Protein AF-A0A7W3FJL1-F1 (afdb_monomer_lite)

Secondary structure (DSSP, 8-state):
-PPP--SSSSSHHHHHHHHHHHHHHS-------PPP---------PPP--EE------GGG-HHHHHHHHHHHHH-HHHHHHHHHHHHHHHHHHH-GGGTTHHHHHHHHTT--TTHHHHHHHHH-TTHHHHHHHHHHHHHHHPPTT-EEESSSSPPEEHHHHHHHTTHHHH-TT--PPPPTTTTT--HHHHTT-THHHHHHHHS-S-S--HHHHHHHHHHHHHHHHHHHHHHHHTT--TTSPPPHHHHHHHHHHHHHHHHTS-GGG-

Sequence (267 aa):
MKLPVRWITGIGALAAAMVMLILLFWPRHADRARPALSTGATATVAAPKVTRLRAQADTSLGGQPIQQIETEIARNASFRNDVLFLIVATARDRCTPAHAGELARMANRAQLPILAGVSQVTEANPALDRAIYHYVQKVANQVVCGQAFQLTDQPSAGIDSYAERFPDSYFTPWQQATMSSEYRDRPLATRAQQACQTVAYAVLPLSDPDWRCDAGRSGARRRIVDACEATRQQLGATKTEELTETLGQVLAQPVSTIVATVPQQCR

Structure (mmCIF, N/CA/C/O backbone):
data_AF-A0A7W3FJL1-F1
#
_entry.id   AF-A0A7W3FJL1-F1
#
loop_
_atom_site.group_PDB
_atom_site.id
_atom_site.type_symbol
_atom_site.label_atom_id
_atom_site.label_alt_id
_atom_site.label_comp_id
_atom_site.label_asym_id
_atom_site.label_entity_id
_atom_site.label_seq_id
_atom_site.pdbx_PDB_ins_code
_atom_site.Cartn_x
_atom_site.Cartn_y
_atom_site.Cartn_z
_atom_site.occupancy
_atom_site.B_iso_or_equiv
_atom_site.auth_seq_id
_atom_site.auth_comp_id
_atom_site.auth_asym_id
_atom_site.auth_atom_id
_atom_site.pdbx_PDB_model_num
ATOM 1 N N . MET A 1 1 ? -41.011 -18.112 59.781 1.00 42.25 1 MET A N 1
ATOM 2 C CA . MET A 1 1 ? -41.072 -19.373 59.008 1.00 42.25 1 MET A CA 1
ATOM 3 C C . MET A 1 1 ? -39.708 -19.609 58.369 1.00 42.25 1 MET A C 1
ATOM 5 O O . MET A 1 1 ? -39.214 -18.711 57.703 1.00 42.25 1 MET A O 1
ATOM 9 N N . LYS A 1 2 ? -39.058 -20.741 58.672 1.00 41.09 2 LYS A N 1
ATOM 10 C CA . LYS A 1 2 ? -37.708 -21.112 58.204 1.00 41.09 2 LYS A CA 1
ATOM 11 C C . LYS A 1 2 ? -37.834 -21.991 56.951 1.00 41.09 2 LYS A C 1
ATOM 13 O O . LYS A 1 2 ? -38.579 -22.964 56.989 1.00 41.09 2 LYS A O 1
ATOM 18 N N . LEU A 1 3 ? -37.119 -21.659 55.875 1.00 48.28 3 LEU A N 1
ATOM 19 C CA . LEU A 1 3 ? -37.007 -22.489 54.666 1.00 48.28 3 LEU A CA 1
ATOM 20 C C . LEU A 1 3 ? -35.909 -23.563 54.847 1.00 48.28 3 LEU A C 1
ATOM 22 O O . LEU A 1 3 ? -34.870 -23.256 55.438 1.00 48.28 3 LEU A O 1
ATOM 26 N N . PRO A 1 4 ? -36.115 -24.811 54.377 1.00 52.16 4 PRO A N 1
ATOM 27 C CA . PRO A 1 4 ? -35.202 -25.921 54.633 1.00 52.16 4 PRO A CA 1
ATOM 28 C C . PRO A 1 4 ? -34.009 -25.979 53.665 1.00 52.16 4 PRO A C 1
ATOM 30 O O . PRO A 1 4 ? -34.138 -25.978 52.442 1.00 52.16 4 PRO A O 1
ATOM 33 N N . VAL A 1 5 ? -32.834 -26.120 54.275 1.00 56.22 5 VAL A N 1
ATOM 34 C CA . VAL A 1 5 ? -31.509 -26.350 53.690 1.00 56.22 5 VAL A CA 1
ATOM 35 C C . VAL A 1 5 ? -31.403 -27.809 53.229 1.00 56.22 5 VAL A C 1
ATOM 37 O O . VAL A 1 5 ? -31.004 -28.666 54.012 1.00 56.22 5 VAL A O 1
ATOM 40 N N . ARG A 1 6 ? -31.801 -28.138 51.991 1.00 50.09 6 ARG A N 1
ATOM 41 C CA . ARG A 1 6 ? -31.621 -29.504 51.437 1.00 50.09 6 ARG A CA 1
ATOM 42 C C . ARG A 1 6 ? -31.280 -29.615 49.939 1.00 50.09 6 ARG A C 1
ATOM 44 O O . ARG A 1 6 ? -31.263 -30.723 49.422 1.00 50.09 6 ARG A O 1
ATOM 51 N N . TRP A 1 7 ? -30.930 -28.524 49.251 1.00 44.12 7 TRP A N 1
ATOM 52 C CA . TRP A 1 7 ? -30.668 -28.550 47.795 1.00 44.12 7 TRP A CA 1
ATOM 53 C C . TRP A 1 7 ? -29.192 -28.443 47.359 1.00 44.12 7 TRP A C 1
ATOM 55 O O . TRP A 1 7 ? -28.914 -28.396 46.167 1.00 44.12 7 TRP A O 1
ATOM 65 N N . ILE A 1 8 ? -28.221 -28.446 48.283 1.00 52.50 8 ILE A N 1
ATOM 66 C CA . ILE A 1 8 ? -26.802 -28.177 47.945 1.00 52.50 8 ILE A CA 1
ATOM 67 C C . ILE A 1 8 ? -25.969 -29.453 47.679 1.00 52.50 8 ILE A C 1
ATOM 69 O O . ILE A 1 8 ? -24.861 -29.375 47.158 1.00 52.50 8 ILE A O 1
ATOM 73 N N . THR A 1 9 ? -26.486 -30.659 47.923 1.00 50.84 9 THR A N 1
ATOM 74 C CA . THR A 1 9 ? -25.687 -31.900 47.803 1.00 50.84 9 THR A CA 1
ATOM 75 C C . THR A 1 9 ? -25.746 -32.606 46.440 1.00 50.84 9 THR A C 1
ATOM 77 O O . THR A 1 9 ? -25.126 -33.653 46.284 1.00 50.84 9 THR A O 1
ATOM 80 N N . GLY A 1 10 ? -26.429 -32.052 45.430 1.00 47.41 10 GLY A N 1
ATOM 81 C CA . GLY A 1 10 ? -26.573 -32.695 44.110 1.00 47.41 10 GLY A CA 1
ATOM 82 C C . GLY A 1 10 ? -25.464 -32.405 43.087 1.00 47.41 10 GLY A C 1
ATOM 83 O O . GLY A 1 10 ? -25.277 -33.179 42.154 1.00 47.41 10 GLY A O 1
ATOM 84 N N . ILE A 1 11 ? -24.708 -31.312 43.240 1.00 51.16 11 ILE A N 1
ATOM 85 C CA . ILE A 1 11 ? -23.789 -30.824 42.187 1.00 51.16 11 ILE A CA 1
ATOM 86 C C . ILE A 1 11 ? -22.362 -31.385 42.348 1.00 51.16 11 ILE A C 1
ATOM 88 O O . ILE A 1 11 ? -21.638 -31.546 41.367 1.00 51.16 11 ILE A O 1
ATOM 92 N N . GLY A 1 12 ? -21.965 -31.775 43.565 1.00 45.44 12 GLY A N 1
ATOM 93 C CA . GLY A 1 12 ? -20.609 -32.270 43.844 1.00 45.44 12 GLY A CA 1
ATOM 94 C C . GLY A 1 12 ? -20.271 -33.626 43.209 1.00 45.44 12 GLY A C 1
ATOM 95 O O . GLY A 1 12 ? -19.116 -33.871 42.871 1.00 45.44 12 GLY A O 1
ATOM 96 N N . ALA A 1 13 ? -21.263 -34.497 42.992 1.00 52.19 13 ALA A N 1
ATOM 97 C CA . ALA A 1 13 ? -21.022 -35.844 42.465 1.00 52.19 13 ALA A CA 1
ATOM 98 C C . ALA A 1 13 ? -20.768 -35.862 40.944 1.00 52.19 13 ALA A C 1
ATOM 100 O O . ALA A 1 13 ? -20.007 -36.694 40.451 1.00 52.19 13 ALA A O 1
ATOM 101 N N . LEU A 1 14 ? -21.346 -34.912 40.199 1.00 51.78 14 LEU A N 1
ATOM 102 C CA . LEU A 1 14 ? -21.178 -34.812 38.744 1.00 51.78 14 LEU A CA 1
ATOM 103 C C . LEU A 1 14 ? -19.802 -34.253 38.346 1.00 51.78 14 LEU A C 1
ATOM 105 O O . LEU A 1 14 ? -19.225 -34.701 37.357 1.00 51.78 14 LEU A O 1
ATOM 109 N N . ALA A 1 15 ? -19.223 -33.349 39.144 1.00 55.69 15 ALA A N 1
ATOM 110 C CA . ALA A 1 15 ? -17.889 -32.801 38.880 1.00 55.69 15 ALA A CA 1
ATOM 111 C C . ALA A 1 15 ? -16.766 -33.841 39.078 1.00 55.69 15 ALA A C 1
ATOM 113 O O . ALA A 1 15 ? -15.811 -33.874 38.303 1.00 55.69 15 ALA A O 1
ATOM 114 N N . ALA A 1 16 ? -16.899 -34.737 40.063 1.00 55.94 16 ALA A N 1
ATOM 115 C CA . ALA A 1 16 ? -15.906 -35.782 40.323 1.00 55.94 16 ALA A CA 1
ATOM 116 C C . ALA A 1 16 ? -15.869 -36.853 39.215 1.00 55.94 16 ALA A C 1
ATOM 118 O O . ALA A 1 16 ? -14.789 -37.286 38.811 1.00 55.94 16 ALA A O 1
ATOM 119 N N . ALA A 1 17 ? -17.028 -37.229 38.663 1.00 57.69 17 ALA A N 1
ATOM 120 C CA . ALA A 1 17 ? -17.107 -38.189 37.561 1.00 57.69 17 ALA A CA 1
ATOM 121 C C . ALA A 1 17 ? -16.522 -37.629 36.248 1.00 57.69 17 ALA A C 1
ATOM 123 O O . ALA A 1 17 ? -15.867 -38.357 35.502 1.00 57.69 17 ALA A O 1
ATOM 124 N N . MET A 1 18 ? -16.694 -36.326 35.988 1.00 53.34 18 MET A N 1
ATOM 125 C CA . MET A 1 18 ? -16.191 -35.684 34.767 1.00 53.34 18 MET A CA 1
ATOM 126 C C . MET A 1 18 ? -14.661 -35.525 34.769 1.00 53.34 18 MET A C 1
ATOM 128 O O . MET A 1 18 ? -14.023 -35.726 33.738 1.00 53.34 18 MET A O 1
ATOM 132 N N . VAL A 1 19 ? -14.051 -35.251 35.929 1.00 61.41 19 VAL A N 1
ATOM 133 C CA . VAL A 1 19 ? -12.582 -35.189 36.075 1.00 61.41 19 VAL A CA 1
ATOM 134 C C . VAL A 1 19 ? -11.943 -36.578 35.939 1.00 61.41 19 VAL A C 1
ATOM 136 O O . VAL A 1 19 ? -10.879 -36.710 35.334 1.00 61.41 19 VAL A O 1
ATOM 139 N N . MET A 1 20 ? -12.607 -37.634 36.421 1.00 57.72 20 MET A N 1
ATOM 140 C CA . MET A 1 20 ? -12.112 -39.011 36.298 1.00 57.72 20 MET A CA 1
ATOM 141 C C . MET A 1 20 ? -12.118 -39.509 34.841 1.00 57.72 20 MET A C 1
ATOM 143 O O . MET A 1 20 ? -11.205 -40.219 34.425 1.00 57.72 20 MET A O 1
ATOM 147 N N . LEU A 1 21 ? -13.095 -39.075 34.036 1.00 58.78 21 LEU A N 1
ATOM 148 C CA . LEU A 1 21 ? -13.177 -39.376 32.601 1.00 58.78 21 LEU A CA 1
ATOM 149 C C . LEU A 1 21 ? -12.093 -38.656 31.783 1.00 58.78 21 LEU A C 1
ATOM 151 O O . LEU A 1 21 ? -11.517 -39.250 30.873 1.00 58.78 21 LEU A O 1
ATOM 155 N N . ILE A 1 22 ? -11.750 -37.417 32.148 1.00 60.41 22 ILE A N 1
ATOM 156 C CA . ILE A 1 22 ? -10.674 -36.644 31.501 1.00 60.41 22 ILE A CA 1
ATOM 157 C C . ILE A 1 22 ? -9.293 -37.258 31.791 1.00 60.41 22 ILE A C 1
ATOM 159 O O . ILE A 1 22 ? -8.432 -37.268 30.915 1.00 60.41 22 ILE A O 1
ATOM 163 N N . LEU A 1 23 ? -9.087 -37.841 32.977 1.00 61.25 23 LEU A N 1
ATOM 164 C CA . LEU A 1 23 ? -7.841 -38.545 33.315 1.00 61.25 23 LEU A CA 1
ATOM 165 C C . LEU A 1 23 ? -7.711 -39.921 32.638 1.00 61.25 23 LEU A C 1
ATOM 167 O O . LEU A 1 23 ? -6.591 -40.379 32.418 1.00 61.25 23 LEU A O 1
ATOM 171 N N . LEU A 1 24 ? -8.825 -40.573 32.286 1.00 62.53 24 LEU A N 1
ATOM 172 C CA . LEU A 1 24 ? -8.817 -41.869 31.594 1.00 62.53 24 LEU A CA 1
ATOM 173 C C . LEU A 1 24 ? -8.678 -41.748 30.067 1.00 62.53 24 LEU A C 1
ATOM 175 O O . LEU A 1 24 ? -8.191 -42.686 29.440 1.00 62.53 24 LEU A O 1
ATOM 179 N N . PHE A 1 25 ? -9.066 -40.612 29.474 1.00 48.91 25 PHE A N 1
ATOM 180 C CA . PHE A 1 25 ? -9.024 -40.384 28.020 1.00 48.91 25 PHE A CA 1
ATOM 181 C C . PHE A 1 25 ? -7.904 -39.450 27.538 1.00 48.91 25 PHE A C 1
ATOM 183 O O . PHE A 1 25 ? -7.813 -39.177 26.340 1.00 48.91 25 PHE A O 1
ATOM 190 N N . TRP A 1 26 ? -7.021 -38.981 28.426 1.00 39.41 26 TRP A N 1
ATOM 191 C CA . TRP A 1 26 ? -5.862 -38.198 27.999 1.00 39.41 26 TRP A CA 1
ATOM 192 C C . TRP A 1 26 ? -4.822 -39.113 27.326 1.00 39.41 26 TRP A C 1
ATOM 194 O O . TRP A 1 26 ? -4.334 -40.052 27.964 1.00 39.41 26 TRP A O 1
ATOM 204 N N . PRO A 1 27 ? -4.439 -38.872 26.057 1.00 41.66 27 PRO A N 1
ATOM 205 C CA . PRO A 1 27 ? -3.390 -39.645 25.410 1.00 41.66 27 PRO A CA 1
ATOM 206 C C . PRO A 1 27 ? -2.070 -39.446 26.160 1.00 41.66 27 PRO A C 1
ATOM 208 O O . PRO A 1 27 ? -1.564 -38.331 26.299 1.00 41.66 27 PRO A O 1
ATOM 211 N N . ARG A 1 28 ? -1.518 -40.558 26.656 1.00 45.78 28 ARG A N 1
ATOM 212 C CA . ARG A 1 28 ? -0.173 -40.637 27.227 1.00 45.78 28 ARG A CA 1
ATOM 213 C C . ARG A 1 28 ? 0.845 -40.278 26.145 1.00 45.78 28 ARG A C 1
ATOM 215 O O . ARG A 1 28 ? 1.229 -41.124 25.344 1.00 45.78 28 ARG A O 1
ATOM 222 N N . HIS A 1 29 ? 1.312 -39.036 26.147 1.00 51.19 29 HIS A N 1
ATOM 223 C CA . HIS A 1 29 ? 2.612 -38.710 25.576 1.00 51.19 29 HIS A CA 1
ATOM 224 C C . HIS A 1 29 ? 3.704 -39.223 26.523 1.00 51.19 29 HIS A C 1
ATOM 226 O O . HIS A 1 29 ? 3.999 -38.615 27.547 1.00 51.19 29 HIS A O 1
ATOM 232 N N . ALA A 1 30 ? 4.281 -40.360 26.161 1.00 40.91 30 ALA A N 1
ATOM 233 C CA . ALA A 1 30 ? 5.573 -40.875 26.602 1.00 40.91 30 ALA A CA 1
ATOM 234 C C . ALA A 1 30 ? 6.059 -41.755 25.434 1.00 40.91 30 ALA A C 1
ATOM 236 O O . ALA A 1 30 ? 5.265 -42.495 24.870 1.00 40.91 30 ALA A O 1
ATOM 237 N N . ASP A 1 31 ? 7.284 -41.719 24.934 1.00 38.47 31 ASP A N 1
ATOM 238 C CA . ASP A 1 31 ? 8.540 -41.242 25.479 1.00 38.47 31 ASP A CA 1
ATOM 239 C C . ASP A 1 31 ? 9.532 -41.090 24.306 1.00 38.47 31 ASP A C 1
ATOM 241 O O . ASP A 1 31 ? 9.483 -41.828 23.324 1.00 38.47 31 ASP A O 1
ATOM 245 N N . ARG A 1 32 ? 10.456 -40.140 24.458 1.00 44.78 32 ARG A N 1
ATOM 246 C CA . ARG A 1 32 ? 11.872 -40.198 24.052 1.00 44.78 32 ARG A CA 1
ATOM 247 C C . ARG A 1 32 ? 12.254 -41.096 22.859 1.00 44.78 32 ARG A C 1
ATOM 249 O O . ARG A 1 32 ? 12.652 -42.244 23.036 1.00 44.78 32 ARG A O 1
ATOM 256 N N . ALA A 1 33 ? 12.430 -40.470 21.698 1.00 37.25 33 ALA A N 1
ATOM 257 C CA . ALA A 1 33 ? 13.586 -40.777 20.861 1.00 37.25 33 ALA A CA 1
ATOM 258 C C . ALA A 1 33 ? 14.687 -39.758 21.191 1.00 37.25 33 ALA A C 1
ATOM 260 O O . ALA A 1 33 ? 14.540 -38.562 20.947 1.00 37.25 33 ALA A O 1
ATOM 261 N N . ARG A 1 34 ? 15.778 -40.229 21.804 1.00 41.78 34 ARG A N 1
ATOM 262 C CA . ARG A 1 34 ? 17.038 -39.480 21.903 1.00 41.78 34 ARG A CA 1
ATOM 263 C C . ARG A 1 34 ? 17.517 -39.189 20.474 1.00 41.78 34 ARG A C 1
ATOM 265 O O . ARG A 1 34 ? 17.729 -40.159 19.746 1.00 41.78 34 ARG A O 1
ATOM 272 N N . PRO A 1 35 ? 17.752 -37.936 20.057 1.00 39.34 35 PRO A N 1
ATOM 273 C CA . PRO A 1 35 ? 18.619 -37.724 18.918 1.00 39.34 35 PRO A CA 1
ATOM 274 C C . PRO A 1 35 ? 20.032 -38.103 19.361 1.00 39.34 35 PRO A C 1
ATOM 276 O O . PRO A 1 35 ? 20.584 -37.537 20.308 1.00 39.34 35 PRO A O 1
ATOM 279 N N . ALA A 1 36 ? 20.591 -39.118 18.706 1.00 39.72 36 ALA A N 1
ATOM 280 C CA . ALA A 1 36 ? 22.024 -39.336 18.701 1.00 39.72 36 ALA A CA 1
ATOM 281 C C . ALA A 1 36 ? 22.704 -38.009 18.333 1.00 39.72 36 ALA A C 1
ATOM 283 O O . ALA A 1 36 ? 22.247 -37.317 17.420 1.00 39.72 36 ALA A O 1
ATOM 284 N N . LEU A 1 37 ? 23.782 -37.654 19.039 1.00 46.72 37 LEU A N 1
ATOM 285 C CA . LEU A 1 37 ? 24.721 -36.655 18.546 1.00 46.72 37 LEU A CA 1
ATOM 286 C C . LEU A 1 37 ? 25.249 -37.155 17.195 1.00 46.72 37 LEU A C 1
ATOM 288 O O . LEU A 1 37 ? 26.183 -37.947 17.128 1.00 46.72 37 LEU A O 1
ATOM 292 N N . SER A 1 38 ? 24.615 -36.697 16.121 1.00 39.69 38 SER A N 1
ATOM 293 C CA . SER A 1 38 ? 25.208 -36.638 14.799 1.00 39.69 38 SER A CA 1
ATOM 294 C C . SER A 1 38 ? 26.154 -35.445 14.820 1.00 39.69 38 SER A C 1
ATOM 296 O O . SER A 1 38 ? 25.771 -34.284 14.684 1.00 39.69 38 SER A O 1
ATOM 298 N N . THR A 1 39 ? 27.421 -35.741 15.067 1.00 49.31 39 THR A N 1
ATOM 299 C CA . THR A 1 39 ? 28.514 -34.931 14.555 1.00 49.31 39 THR A CA 1
ATOM 300 C C . THR A 1 39 ? 28.413 -34.920 13.028 1.00 49.31 39 THR A C 1
ATOM 302 O O . THR A 1 39 ? 28.414 -35.969 12.391 1.00 49.31 39 THR A O 1
ATOM 305 N N . GLY A 1 40 ? 28.319 -33.726 12.442 1.00 46.47 40 GLY A N 1
ATOM 306 C CA . GLY A 1 40 ? 28.553 -33.518 11.013 1.00 46.47 40 GLY A CA 1
ATOM 307 C C . GLY A 1 40 ? 27.329 -33.617 10.105 1.00 46.47 40 GLY A C 1
ATOM 308 O O . GLY A 1 40 ? 27.222 -34.534 9.305 1.00 46.47 40 GLY A O 1
ATOM 309 N N . ALA A 1 41 ? 26.473 -32.600 10.140 1.00 39.81 41 ALA A N 1
ATOM 310 C CA . ALA A 1 41 ? 25.884 -32.044 8.925 1.00 39.81 41 ALA A CA 1
ATOM 311 C C . ALA A 1 41 ? 25.385 -30.639 9.257 1.00 39.81 41 ALA A C 1
ATOM 313 O O . ALA A 1 41 ? 24.288 -30.452 9.779 1.00 39.81 41 ALA A O 1
ATOM 314 N N . THR A 1 42 ? 26.198 -29.629 8.963 1.00 37.91 42 THR A N 1
ATOM 315 C CA . THR A 1 42 ? 25.671 -28.313 8.616 1.00 37.91 42 THR A CA 1
ATOM 316 C C . THR A 1 42 ? 24.686 -28.543 7.476 1.00 37.91 42 THR A C 1
ATOM 318 O O . THR A 1 42 ? 25.075 -28.669 6.318 1.00 37.91 42 THR A O 1
ATOM 321 N N . ALA A 1 43 ? 23.400 -28.674 7.806 1.00 39.09 43 ALA A N 1
ATOM 322 C CA . ALA A 1 43 ? 22.339 -28.487 6.842 1.00 39.09 43 ALA A CA 1
ATOM 323 C C . ALA A 1 43 ? 22.457 -27.028 6.415 1.00 39.09 43 ALA A C 1
ATOM 325 O O . ALA A 1 43 ? 21.957 -26.119 7.077 1.00 39.09 43 ALA A O 1
ATOM 326 N N . THR A 1 44 ? 23.224 -26.803 5.353 1.00 38.16 44 THR A N 1
ATOM 327 C CA . THR A 1 44 ? 23.216 -25.561 4.607 1.00 38.16 44 THR A CA 1
ATOM 328 C C . THR A 1 44 ? 21.770 -25.392 4.174 1.00 38.16 44 THR A C 1
ATOM 330 O O . THR A 1 44 ? 21.329 -26.035 3.222 1.00 38.16 44 THR A O 1
ATOM 333 N N . VAL A 1 45 ? 20.991 -24.610 4.927 1.00 42.66 45 VAL A N 1
ATOM 334 C CA . VAL A 1 45 ? 19.705 -24.105 4.456 1.00 42.66 45 VAL A CA 1
ATOM 335 C C . VAL A 1 45 ? 20.054 -23.425 3.147 1.00 42.66 45 VAL A C 1
ATOM 337 O O . VAL A 1 45 ? 20.753 -22.411 3.149 1.00 42.66 45 VAL A O 1
ATOM 340 N N . ALA A 1 46 ? 19.705 -24.073 2.033 1.00 42.69 46 ALA A N 1
ATOM 341 C CA . ALA A 1 46 ? 19.995 -23.548 0.716 1.00 42.69 46 ALA A CA 1
ATOM 342 C C . ALA A 1 46 ? 19.450 -22.124 0.704 1.00 42.69 46 ALA A C 1
ATOM 344 O O . ALA A 1 46 ? 18.271 -21.912 1.005 1.00 42.69 46 ALA A O 1
ATOM 345 N N . ALA A 1 47 ? 20.334 -21.155 0.456 1.00 48.34 47 ALA A N 1
ATOM 346 C CA . ALA A 1 47 ? 19.936 -19.763 0.393 1.00 48.34 47 ALA A CA 1
ATOM 347 C C . ALA A 1 47 ? 18.721 -19.666 -0.544 1.00 48.34 47 ALA A C 1
ATOM 349 O O . ALA A 1 47 ? 18.730 -20.321 -1.597 1.00 48.34 47 ALA A O 1
ATOM 350 N N . PRO A 1 48 ? 17.662 -18.928 -0.162 1.00 55.69 48 PRO A N 1
ATOM 351 C CA . PRO A 1 48 ? 16.474 -18.819 -0.990 1.00 55.69 48 PRO A CA 1
ATOM 352 C C . PRO A 1 48 ? 16.911 -18.420 -2.397 1.00 55.69 48 PRO A C 1
ATOM 354 O O . PRO A 1 48 ? 17.681 -17.475 -2.570 1.00 55.69 48 PRO A O 1
ATOM 357 N N . LYS A 1 49 ? 16.480 -19.187 -3.401 1.00 57.31 49 LYS A N 1
ATOM 358 C CA . LYS A 1 49 ? 16.826 -18.916 -4.794 1.00 57.31 49 LYS A CA 1
ATOM 359 C C . LYS A 1 49 ? 16.176 -17.592 -5.181 1.00 57.31 49 LYS A C 1
ATOM 361 O O . LYS A 1 49 ? 14.984 -17.543 -5.465 1.00 57.31 49 LYS A O 1
ATOM 366 N N . VAL A 1 50 ? 16.955 -16.517 -5.143 1.00 59.12 50 VAL A N 1
ATOM 367 C CA . VAL A 1 50 ? 16.493 -15.197 -5.558 1.00 59.12 50 VAL A CA 1
ATOM 368 C C . VAL A 1 50 ? 16.590 -15.118 -7.071 1.00 59.12 50 VAL A C 1
ATOM 370 O O . VAL A 1 50 ? 17.678 -15.191 -7.643 1.00 59.12 50 VAL A O 1
ATOM 373 N N . THR A 1 51 ? 15.446 -14.958 -7.726 1.00 71.06 51 THR A N 1
ATOM 374 C CA . THR A 1 51 ? 15.416 -14.708 -9.167 1.00 71.06 51 THR A CA 1
ATOM 375 C C . THR A 1 51 ? 15.501 -13.204 -9.389 1.00 71.06 51 THR A C 1
ATOM 377 O O . THR A 1 51 ? 14.604 -12.459 -8.985 1.00 71.06 51 THR A O 1
ATOM 380 N N . ARG A 1 52 ? 16.587 -12.736 -10.016 1.00 69.88 52 ARG A N 1
ATOM 381 C CA . ARG A 1 52 ? 16.649 -11.356 -10.506 1.00 69.88 52 ARG A CA 1
ATOM 382 C C . ARG A 1 52 ? 15.712 -11.247 -11.698 1.00 69.88 52 ARG A C 1
ATOM 384 O O . ARG A 1 52 ? 15.932 -11.890 -12.723 1.00 69.88 52 ARG A O 1
ATOM 391 N N . LEU A 1 53 ? 14.676 -10.439 -11.546 1.00 68.94 53 LEU A N 1
ATOM 392 C CA . LEU A 1 53 ? 13.754 -10.142 -12.617 1.00 68.94 53 LEU A CA 1
ATOM 393 C C . LEU A 1 53 ? 14.333 -8.999 -13.426 1.00 68.94 53 LEU A C 1
ATOM 395 O O . LEU A 1 53 ? 14.595 -7.913 -12.917 1.00 68.94 53 LEU A O 1
ATOM 399 N N . ARG A 1 54 ? 14.527 -9.259 -14.706 1.00 62.84 54 ARG A N 1
ATOM 400 C CA . ARG A 1 54 ? 14.646 -8.208 -15.702 1.00 62.84 54 ARG A CA 1
ATOM 401 C C . ARG A 1 54 ? 13.654 -8.544 -16.787 1.00 62.84 54 ARG A C 1
ATOM 403 O O . ARG A 1 54 ? 13.549 -9.707 -17.197 1.00 62.84 54 ARG A O 1
ATOM 410 N N . ALA A 1 55 ? 12.980 -7.528 -17.307 1.00 56.84 55 ALA A N 1
ATOM 411 C CA . ALA A 1 55 ? 12.432 -7.669 -18.637 1.00 56.84 55 ALA A CA 1
ATOM 412 C C . ALA A 1 55 ? 13.645 -7.708 -19.570 1.00 56.84 55 ALA A C 1
ATOM 414 O O . ALA A 1 55 ? 14.095 -6.678 -20.053 1.00 56.84 55 ALA A O 1
ATOM 415 N N . GLN A 1 56 ? 14.227 -8.896 -19.784 1.00 53.34 56 GLN A N 1
ATOM 416 C CA . GLN A 1 56 ? 15.173 -9.081 -20.882 1.00 53.34 56 GLN A CA 1
ATOM 417 C C . GLN A 1 56 ? 14.544 -8.424 -22.105 1.00 53.34 56 GLN A C 1
ATOM 419 O O . GLN A 1 56 ? 13.357 -8.684 -22.357 1.00 53.34 56 GLN A O 1
ATOM 424 N N . ALA A 1 57 ? 15.308 -7.541 -22.760 1.00 46.69 57 ALA A N 1
ATOM 425 C CA . ALA A 1 57 ? 14.872 -6.755 -23.902 1.00 46.69 57 ALA A CA 1
ATOM 426 C C . ALA A 1 57 ? 14.265 -7.706 -24.932 1.00 46.69 57 ALA A C 1
ATOM 428 O O . ALA A 1 57 ? 14.963 -8.373 -25.690 1.00 46.69 57 ALA A O 1
ATOM 429 N N . ASP A 1 58 ? 12.945 -7.828 -24.876 1.00 45.12 58 ASP A N 1
ATOM 430 C CA . ASP A 1 58 ? 12.193 -8.561 -25.863 1.00 45.12 58 ASP A CA 1
ATOM 431 C C . ASP A 1 58 ? 12.106 -7.633 -27.049 1.00 45.12 58 ASP A C 1
ATOM 433 O O . ASP A 1 58 ? 11.631 -6.500 -26.928 1.00 45.12 58 ASP A O 1
ATOM 437 N N . THR A 1 59 ? 12.538 -8.108 -28.203 1.00 50.50 59 THR A N 1
ATOM 438 C CA . THR A 1 59 ? 12.359 -7.377 -29.452 1.00 50.50 59 THR A CA 1
ATOM 439 C C . THR A 1 59 ? 10.876 -7.113 -29.751 1.00 50.50 59 THR A C 1
ATOM 441 O O . THR A 1 59 ? 10.584 -6.198 -30.515 1.00 50.50 59 THR A O 1
ATOM 444 N N . SER A 1 60 ? 9.940 -7.818 -29.095 1.00 52.50 60 SER A N 1
ATOM 445 C CA . SER A 1 60 ? 8.487 -7.606 -29.211 1.00 52.50 60 SER A CA 1
ATOM 446 C C . SER A 1 60 ? 7.940 -6.333 -28.544 1.00 52.50 60 SER A C 1
ATOM 448 O O . SER A 1 60 ? 6.870 -5.875 -28.933 1.00 52.50 60 SER A O 1
ATOM 450 N N . LEU A 1 61 ? 8.659 -5.724 -27.589 1.00 54.50 61 LEU A N 1
ATOM 451 C CA . LEU A 1 61 ? 8.253 -4.465 -26.931 1.00 54.50 61 LEU A CA 1
ATOM 452 C C . LEU A 1 61 ? 9.007 -3.235 -27.460 1.00 54.50 61 LEU A C 1
ATOM 454 O O . LEU A 1 61 ? 8.751 -2.113 -27.025 1.00 54.50 61 LEU A O 1
ATOM 458 N N . GLY A 1 62 ? 9.927 -3.445 -28.408 1.00 58.06 62 GLY A N 1
ATOM 459 C CA . GLY A 1 62 ? 10.948 -2.470 -28.772 1.00 58.06 62 GLY A CA 1
ATOM 460 C C . GLY A 1 62 ? 11.957 -2.316 -27.629 1.00 58.06 62 GLY A C 1
ATOM 461 O O . GLY A 1 62 ? 11.600 -2.042 -26.487 1.00 58.06 62 GLY A O 1
ATOM 462 N N . GLY A 1 63 ? 13.251 -2.484 -27.904 1.00 66.19 63 GLY A N 1
ATOM 463 C CA . GLY A 1 63 ? 14.277 -2.366 -26.855 1.00 66.19 63 GLY A CA 1
ATOM 464 C C . GLY A 1 63 ? 14.301 -0.992 -26.162 1.00 66.19 63 GLY A C 1
ATOM 465 O O . GLY A 1 63 ? 14.674 -0.898 -24.997 1.00 66.19 63 GLY A O 1
ATOM 466 N N . GLN A 1 64 ? 13.849 0.059 -26.855 1.00 79.62 64 GLN A N 1
ATOM 467 C CA . GLN A 1 64 ? 13.867 1.447 -26.381 1.00 79.62 64 GLN A CA 1
ATOM 468 C C . GLN A 1 64 ? 12.884 1.716 -25.215 1.00 79.62 64 GLN A C 1
ATOM 470 O O . GLN A 1 64 ? 13.359 2.145 -24.162 1.00 79.62 64 GLN A O 1
ATOM 475 N N . PRO A 1 65 ? 11.565 1.425 -25.310 1.00 86.12 65 PRO A N 1
ATOM 476 C CA . PRO A 1 65 ? 10.643 1.582 -24.177 1.00 86.12 65 PRO A CA 1
ATOM 477 C C . PRO A 1 65 ? 11.054 0.817 -22.915 1.00 86.12 65 PRO A C 1
ATOM 479 O O . PRO A 1 65 ? 10.959 1.350 -21.814 1.00 86.12 65 PRO A O 1
ATOM 482 N N . ILE A 1 66 ? 11.558 -0.413 -23.058 1.00 85.06 66 ILE A N 1
ATOM 483 C CA . ILE A 1 66 ? 11.993 -1.223 -21.909 1.00 85.06 66 ILE A CA 1
ATOM 484 C C . ILE A 1 66 ? 13.185 -0.578 -21.204 1.00 85.06 66 ILE A C 1
ATOM 486 O O . ILE A 1 66 ? 13.175 -0.444 -19.983 1.00 85.06 66 ILE A O 1
ATOM 490 N N . GLN A 1 67 ? 14.182 -0.115 -21.960 1.00 87.31 67 GLN A N 1
ATOM 491 C CA . GLN A 1 67 ? 15.345 0.561 -21.391 1.00 87.31 67 GLN A CA 1
ATOM 492 C C . GLN A 1 67 ? 14.971 1.877 -20.690 1.00 87.31 67 GLN A C 1
ATOM 494 O O . GLN A 1 67 ? 15.548 2.216 -19.654 1.00 87.31 67 GLN A O 1
ATOM 499 N N . GLN A 1 68 ? 13.987 2.606 -21.221 1.00 91.56 68 GLN A N 1
ATOM 500 C CA . GLN A 1 68 ? 13.432 3.794 -20.571 1.00 91.56 68 GLN A CA 1
ATOM 501 C C . GLN A 1 68 ? 12.742 3.438 -19.248 1.00 91.56 68 GLN A C 1
ATOM 503 O O . GLN A 1 68 ? 13.045 4.058 -18.233 1.00 91.56 68 GLN A O 1
ATOM 508 N N . ILE A 1 69 ? 11.900 2.399 -19.222 1.00 92.88 69 ILE A N 1
ATOM 509 C CA . ILE A 1 69 ? 11.244 1.924 -17.991 1.00 92.88 69 ILE A CA 1
ATOM 510 C C . ILE A 1 69 ? 12.280 1.508 -16.940 1.00 92.88 69 ILE A C 1
ATOM 512 O O . ILE A 1 69 ? 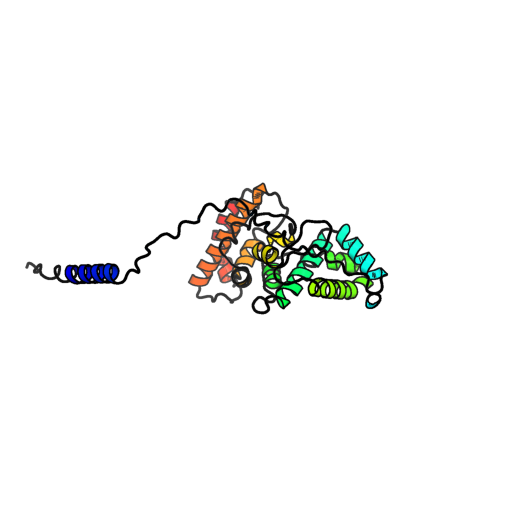12.178 1.917 -15.787 1.00 92.88 69 ILE A O 1
ATOM 516 N N . GLU A 1 70 ? 13.308 0.742 -17.315 1.00 90.62 70 GLU A N 1
ATOM 517 C CA . GLU A 1 70 ? 14.368 0.333 -16.381 1.00 90.62 70 GLU A CA 1
ATOM 518 C C . GLU A 1 70 ? 15.165 1.533 -15.844 1.00 90.62 70 GLU A C 1
ATOM 520 O O . GLU A 1 70 ? 15.522 1.570 -14.664 1.00 90.62 70 GLU A O 1
ATOM 525 N N . THR A 1 71 ? 15.384 2.550 -16.682 1.00 91.94 71 THR A N 1
ATOM 526 C CA . THR A 1 71 ? 16.011 3.813 -16.270 1.00 91.94 71 THR A CA 1
ATOM 527 C C . THR A 1 71 ? 15.140 4.558 -15.257 1.00 91.94 71 THR A C 1
ATOM 529 O O . THR A 1 71 ? 15.655 5.029 -14.240 1.00 91.94 71 THR A O 1
ATOM 532 N N . GLU A 1 72 ? 13.823 4.625 -15.480 1.00 94.50 72 GLU A N 1
ATOM 533 C CA . GLU A 1 72 ? 12.883 5.224 -14.526 1.00 94.50 72 GLU A CA 1
ATOM 534 C C . GLU A 1 72 ? 12.831 4.453 -13.207 1.00 94.50 72 GLU A C 1
ATOM 536 O O . GLU A 1 72 ? 12.892 5.061 -12.141 1.00 94.50 72 GLU A O 1
ATOM 541 N N . ILE A 1 73 ? 12.810 3.117 -13.252 1.00 93.31 73 ILE A N 1
ATOM 542 C CA . ILE A 1 73 ? 12.874 2.266 -12.054 1.00 93.31 73 ILE A CA 1
ATOM 543 C C . ILE A 1 73 ? 14.140 2.568 -11.238 1.00 93.31 73 ILE A C 1
ATOM 545 O O . ILE A 1 73 ? 14.096 2.601 -10.003 1.00 93.31 73 ILE A O 1
ATOM 549 N N . ALA A 1 74 ? 15.279 2.797 -11.896 1.00 90.56 74 ALA A N 1
ATOM 550 C CA . ALA A 1 74 ? 16.529 3.108 -11.212 1.00 90.56 74 ALA A CA 1
ATOM 551 C C . ALA A 1 74 ? 16.494 4.490 -10.535 1.00 90.56 74 ALA A C 1
ATOM 553 O O . ALA A 1 74 ? 16.882 4.612 -9.369 1.00 90.56 74 ALA A O 1
ATOM 554 N N . ARG A 1 75 ? 16.002 5.523 -11.232 1.00 92.69 75 ARG A N 1
ATOM 555 C CA . ARG A 1 75 ? 16.122 6.926 -10.791 1.00 92.69 75 ARG A CA 1
ATOM 556 C C . ARG A 1 75 ? 14.931 7.470 -9.998 1.00 92.69 75 ARG A C 1
ATOM 558 O O . ARG A 1 75 ? 15.125 8.343 -9.159 1.00 92.69 75 ARG A O 1
ATOM 565 N N . ASN A 1 76 ? 13.718 6.976 -10.239 1.00 93.75 76 ASN A N 1
ATOM 566 C CA . ASN A 1 76 ? 12.486 7.499 -9.652 1.00 93.75 76 ASN A CA 1
ATOM 567 C C . ASN A 1 76 ? 11.931 6.517 -8.609 1.00 93.75 76 ASN A C 1
ATOM 569 O O . ASN A 1 76 ? 11.428 5.442 -8.933 1.00 93.75 76 ASN A O 1
ATOM 573 N N . ALA A 1 77 ? 12.027 6.889 -7.329 1.00 90.38 77 ALA A N 1
ATOM 574 C CA . ALA A 1 77 ? 11.576 6.041 -6.228 1.00 90.38 77 ALA A CA 1
ATOM 575 C C . ALA A 1 77 ? 10.056 5.822 -6.214 1.00 90.38 77 ALA A C 1
ATOM 577 O O . ALA A 1 77 ? 9.623 4.703 -5.954 1.00 90.38 77 ALA A O 1
ATOM 578 N N . SER A 1 78 ? 9.269 6.857 -6.528 1.00 92.25 78 SER A N 1
ATOM 579 C CA . SER A 1 78 ? 7.805 6.766 -6.582 1.00 92.25 78 SER A CA 1
ATOM 580 C C . SER A 1 78 ? 7.370 5.795 -7.680 1.00 92.25 78 SER A C 1
ATOM 582 O O . SER A 1 78 ? 6.674 4.817 -7.417 1.00 92.25 78 SER A O 1
ATOM 584 N N . PHE A 1 79 ? 7.914 5.976 -8.889 1.00 95.31 79 PHE A N 1
ATOM 585 C CA . PHE A 1 79 ? 7.665 5.078 -10.017 1.00 95.31 79 PHE A CA 1
ATOM 586 C C . PHE A 1 79 ? 8.087 3.634 -9.721 1.00 95.31 79 PHE A C 1
ATOM 588 O O . PHE A 1 79 ? 7.350 2.691 -9.996 1.00 95.31 79 PHE A O 1
ATOM 595 N N . ARG A 1 80 ? 9.263 3.438 -9.113 1.00 93.25 80 ARG A N 1
ATOM 596 C CA . ARG A 1 80 ? 9.733 2.108 -8.711 1.00 93.25 80 ARG A CA 1
ATOM 597 C C . ARG A 1 80 ? 8.791 1.434 -7.713 1.00 93.25 80 ARG A C 1
ATOM 599 O O . ARG A 1 80 ? 8.575 0.228 -7.829 1.00 93.25 80 ARG A O 1
ATOM 606 N N . ASN A 1 81 ? 8.267 2.174 -6.738 1.00 92.50 81 ASN A N 1
ATOM 607 C CA . ASN A 1 81 ? 7.344 1.634 -5.742 1.00 92.50 81 ASN A CA 1
ATOM 608 C C . ASN A 1 81 ? 6.003 1.246 -6.382 1.00 92.50 81 ASN A C 1
ATOM 610 O O . ASN A 1 81 ? 5.505 0.157 -6.099 1.00 92.50 81 ASN A O 1
ATOM 614 N N . ASP A 1 82 ? 5.482 2.061 -7.304 1.00 95.38 82 ASP A N 1
ATOM 615 C CA . ASP A 1 82 ? 4.289 1.734 -8.095 1.00 95.38 82 ASP A CA 1
ATOM 616 C C . ASP A 1 82 ? 4.479 0.467 -8.930 1.00 95.38 82 ASP A C 1
ATOM 618 O O . ASP A 1 82 ? 3.672 -0.461 -8.863 1.00 95.38 82 ASP A O 1
ATOM 622 N N . VAL A 1 83 ? 5.573 0.394 -9.694 1.00 95.25 83 VAL A N 1
ATOM 623 C CA . VAL A 1 83 ? 5.882 -0.768 -10.536 1.00 95.25 83 VAL A CA 1
ATOM 624 C C . VAL A 1 83 ? 6.043 -2.024 -9.684 1.00 95.25 83 VAL A C 1
ATOM 626 O O . VAL A 1 83 ? 5.518 -3.080 -10.041 1.00 95.25 83 VAL A O 1
ATOM 629 N N . LEU A 1 84 ? 6.722 -1.929 -8.538 1.00 94.00 84 LEU A N 1
ATOM 630 C CA . LEU A 1 84 ? 6.847 -3.057 -7.623 1.00 94.00 84 LEU A CA 1
ATOM 631 C C . LEU A 1 84 ? 5.489 -3.483 -7.060 1.00 94.00 84 LEU A C 1
ATOM 633 O O . LEU A 1 84 ? 5.202 -4.679 -7.052 1.00 94.00 84 LEU A O 1
ATOM 637 N N . PHE A 1 85 ? 4.664 -2.537 -6.604 1.00 95.56 85 PHE A N 1
ATOM 638 C CA . PHE A 1 85 ? 3.316 -2.827 -6.121 1.00 95.56 85 PHE A CA 1
ATOM 639 C C . PHE A 1 85 ? 2.508 -3.575 -7.183 1.00 95.56 85 PHE A C 1
ATOM 641 O O . PHE A 1 85 ? 1.935 -4.622 -6.885 1.00 95.56 85 PHE A O 1
ATOM 648 N N . LEU A 1 86 ? 2.519 -3.086 -8.425 1.00 95.88 86 LEU A N 1
ATOM 649 C CA . LEU A 1 86 ? 1.814 -3.705 -9.542 1.00 95.88 86 LEU A CA 1
ATOM 650 C C . LEU A 1 86 ? 2.325 -5.124 -9.822 1.00 95.88 86 LEU A C 1
ATOM 652 O O . LEU A 1 86 ? 1.524 -6.048 -9.927 1.00 95.88 86 LEU A O 1
ATOM 656 N N . ILE A 1 87 ? 3.646 -5.331 -9.861 1.00 95.00 87 ILE A N 1
ATOM 657 C CA . ILE A 1 87 ? 4.241 -6.664 -10.048 1.00 95.00 87 ILE A CA 1
ATOM 658 C C . ILE A 1 87 ? 3.821 -7.615 -8.925 1.00 95.00 87 ILE A C 1
ATOM 660 O O . ILE A 1 87 ? 3.415 -8.743 -9.205 1.00 95.00 87 ILE A O 1
ATOM 664 N N . VAL A 1 88 ? 3.909 -7.184 -7.661 1.00 94.31 88 VAL A N 1
ATOM 665 C CA . VAL A 1 88 ? 3.533 -8.019 -6.512 1.00 94.31 88 VAL A CA 1
ATOM 666 C C . VAL A 1 88 ? 2.040 -8.328 -6.533 1.00 94.31 88 VAL A C 1
ATOM 668 O O . VAL A 1 88 ? 1.672 -9.479 -6.312 1.00 94.31 88 VAL A O 1
ATOM 671 N N . ALA A 1 89 ? 1.187 -7.344 -6.825 1.00 95.50 89 ALA A N 1
ATOM 672 C CA . ALA A 1 89 ? -0.256 -7.530 -6.922 1.00 95.50 89 ALA A CA 1
ATOM 673 C C . ALA A 1 89 ? -0.617 -8.531 -8.025 1.00 95.50 89 ALA A C 1
ATOM 675 O O . ALA A 1 89 ? -1.274 -9.531 -7.746 1.00 95.50 89 ALA A O 1
ATOM 676 N N . THR A 1 90 ? -0.103 -8.342 -9.243 1.00 95.31 90 THR A N 1
ATOM 677 C CA . THR A 1 90 ? -0.337 -9.261 -10.366 1.00 95.31 90 THR A CA 1
ATOM 678 C C . THR A 1 90 ? 0.202 -10.664 -10.079 1.00 95.31 90 THR A C 1
ATOM 680 O O . THR A 1 90 ? -0.476 -11.661 -10.337 1.00 95.31 90 THR A O 1
ATOM 683 N N . ALA A 1 91 ? 1.413 -10.775 -9.525 1.00 94.06 91 ALA A N 1
ATOM 684 C CA . ALA A 1 91 ? 1.997 -12.071 -9.203 1.00 94.06 91 ALA A CA 1
ATOM 685 C C . ALA A 1 91 ? 1.220 -12.784 -8.085 1.00 94.06 91 ALA A C 1
ATOM 687 O O . ALA A 1 91 ? 1.009 -13.994 -8.178 1.0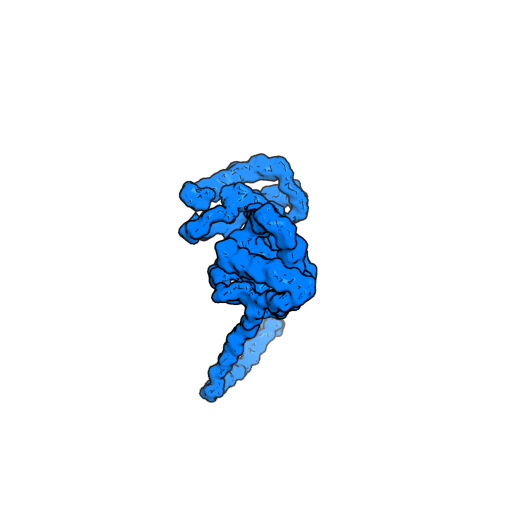0 94.06 91 ALA A O 1
ATOM 688 N N . ARG A 1 92 ? 0.758 -12.049 -7.063 1.00 94.19 92 ARG A N 1
ATOM 689 C CA . ARG A 1 92 ? -0.068 -12.582 -5.974 1.00 94.19 92 ARG A CA 1
ATOM 690 C C . ARG A 1 92 ? -1.414 -13.072 -6.481 1.00 94.19 92 ARG A C 1
ATOM 692 O O . ARG A 1 92 ? -1.751 -14.211 -6.193 1.00 94.19 92 ARG A O 1
ATOM 699 N N . ASP A 1 93 ? -2.133 -12.277 -7.268 1.00 94.94 93 ASP A N 1
ATOM 700 C CA . ASP A 1 93 ? -3.444 -12.662 -7.808 1.00 94.94 93 ASP A CA 1
ATOM 701 C C . ASP A 1 93 ? -3.361 -13.975 -8.609 1.00 94.94 93 ASP A C 1
ATOM 703 O O . ASP A 1 93 ? -4.264 -14.808 -8.546 1.00 94.94 93 ASP A O 1
ATOM 707 N N . ARG A 1 94 ? -2.236 -14.218 -9.297 1.00 94.56 94 ARG A N 1
ATOM 708 C CA . ARG A 1 94 ? -1.955 -15.498 -9.964 1.00 94.56 94 ARG A CA 1
ATOM 709 C C . ARG A 1 94 ? -1.576 -16.619 -8.987 1.00 94.56 94 ARG A C 1
ATOM 711 O O . ARG A 1 94 ? -2.029 -17.747 -9.157 1.00 94.56 94 ARG A O 1
ATOM 718 N N . CYS A 1 95 ? -0.704 -16.347 -8.016 1.00 93.62 95 CYS A N 1
ATOM 719 C CA . CYS A 1 95 ? -0.186 -17.359 -7.088 1.00 93.62 95 CYS A CA 1
ATOM 720 C C . CYS A 1 95 ? -1.205 -17.788 -6.023 1.00 93.62 95 CYS A C 1
ATOM 722 O O . CYS A 1 95 ? -1.164 -18.926 -5.560 1.00 93.62 95 CYS A O 1
ATOM 724 N N . THR A 1 96 ? -2.117 -16.898 -5.634 1.00 93.25 96 THR A N 1
ATOM 725 C CA . THR A 1 96 ? -3.157 -17.129 -4.628 1.00 93.25 96 THR A CA 1
ATOM 726 C C . THR A 1 96 ? -4.496 -16.507 -5.060 1.00 93.25 96 THR A C 1
ATOM 728 O O . THR A 1 96 ? -4.959 -15.545 -4.451 1.00 93.25 96 THR A O 1
ATOM 731 N N . PRO A 1 97 ? -5.193 -17.073 -6.067 1.00 93.56 97 PRO A N 1
ATOM 732 C CA . PRO A 1 97 ? -6.394 -16.458 -6.653 1.00 93.56 97 PRO A CA 1
ATOM 733 C C . PRO A 1 97 ? -7.538 -16.186 -5.666 1.00 93.56 97 PRO A C 1
ATOM 735 O O . PRO A 1 97 ? -8.285 -15.225 -5.829 1.00 93.56 97 PRO A O 1
ATOM 738 N N . ALA A 1 98 ? -7.657 -16.986 -4.601 1.00 92.44 98 ALA A N 1
ATOM 739 C CA . ALA A 1 98 ? -8.631 -16.757 -3.527 1.00 92.44 98 ALA A CA 1
ATOM 740 C C . ALA A 1 98 ? -8.410 -15.428 -2.770 1.00 92.44 98 ALA A C 1
ATOM 742 O O . ALA A 1 98 ? -9.325 -14.918 -2.130 1.00 92.44 98 ALA A O 1
ATOM 743 N N . HIS A 1 99 ? -7.205 -14.868 -2.863 1.00 91.38 99 HIS A N 1
ATOM 744 C CA . HIS A 1 99 ? -6.767 -13.630 -2.227 1.00 91.38 99 HIS A CA 1
ATOM 745 C C . HIS A 1 99 ? -6.636 -12.473 -3.233 1.00 91.38 99 HIS A C 1
ATOM 747 O O . HIS A 1 99 ? -5.995 -11.458 -2.939 1.00 91.38 99 HIS A O 1
ATOM 753 N N . ALA A 1 100 ? -7.246 -12.605 -4.417 1.00 93.50 100 ALA A N 1
ATOM 754 C CA . ALA A 1 100 ? -7.119 -11.618 -5.477 1.00 93.50 100 ALA A CA 1
ATOM 755 C C . ALA A 1 100 ? -7.661 -10.233 -5.074 1.00 93.50 100 ALA A C 1
ATOM 757 O O . ALA A 1 100 ? -8.706 -10.080 -4.414 1.00 93.50 100 ALA A O 1
ATOM 758 N N . GLY A 1 101 ? -6.920 -9.194 -5.460 1.00 93.75 101 GLY A N 1
ATOM 759 C CA . GLY A 1 101 ? -7.278 -7.797 -5.214 1.00 93.75 101 GLY A CA 1
ATOM 760 C C . GLY A 1 101 ? -7.225 -7.354 -3.745 1.00 93.75 101 GLY A C 1
ATOM 761 O O . GLY A 1 101 ? -7.635 -6.235 -3.440 1.00 93.75 101 GLY A O 1
ATOM 762 N N . GLU A 1 102 ? -6.733 -8.181 -2.814 1.00 95.31 102 GLU A N 1
ATOM 763 C CA . GLU A 1 102 ? -6.567 -7.785 -1.405 1.00 95.31 102 GLU A CA 1
ATOM 764 C C . GLU A 1 102 ? -5.632 -6.585 -1.247 1.00 95.31 102 GLU A C 1
ATOM 766 O O . GLU A 1 102 ? -5.941 -5.659 -0.497 1.00 95.31 102 GLU A O 1
ATOM 771 N N . LEU A 1 103 ? -4.525 -6.578 -1.995 1.00 95.88 103 LEU A N 1
ATOM 772 C CA . LEU A 1 103 ? -3.562 -5.477 -2.007 1.00 95.88 103 LEU A CA 1
ATOM 773 C C . LEU A 1 103 ? -4.197 -4.184 -2.527 1.00 95.88 103 LEU A C 1
ATOM 775 O O . LEU A 1 103 ? -4.072 -3.149 -1.882 1.00 95.88 103 LEU A O 1
ATOM 779 N N . ALA A 1 104 ? -4.951 -4.250 -3.628 1.00 95.31 104 ALA A N 1
ATOM 780 C CA . ALA A 1 104 ? -5.656 -3.093 -4.181 1.00 95.31 104 ALA A CA 1
ATOM 781 C C . ALA A 1 104 ? -6.728 -2.548 -3.219 1.00 95.31 104 ALA A C 1
ATOM 783 O O . ALA A 1 104 ? -6.800 -1.345 -2.975 1.00 95.31 104 ALA A O 1
ATOM 784 N N . ARG A 1 105 ? -7.532 -3.423 -2.600 1.00 94.94 105 ARG A N 1
ATOM 785 C CA . ARG A 1 105 ? -8.517 -3.004 -1.586 1.00 94.94 105 ARG A CA 1
ATOM 786 C C . ARG A 1 105 ? -7.845 -2.348 -0.386 1.00 94.94 105 ARG A C 1
ATOM 788 O O . ARG A 1 105 ? -8.318 -1.318 0.090 1.00 94.94 105 ARG A O 1
ATOM 795 N N . MET A 1 106 ? -6.752 -2.932 0.102 1.00 94.06 106 MET A N 1
ATOM 796 C CA . MET A 1 106 ? -6.017 -2.377 1.233 1.00 94.06 106 MET A CA 1
ATOM 797 C C . MET A 1 106 ? -5.344 -1.045 0.874 1.00 94.06 106 MET A C 1
ATOM 799 O O . MET A 1 106 ? -5.350 -0.137 1.697 1.00 94.06 106 MET A O 1
ATOM 803 N N . ALA A 1 107 ? -4.844 -0.892 -0.353 1.00 94.62 107 ALA A N 1
ATOM 804 C CA . ALA A 1 107 ? -4.256 0.352 -0.839 1.00 94.62 107 ALA A CA 1
ATOM 805 C C . ALA A 1 107 ? -5.255 1.508 -0.819 1.00 94.62 107 ALA A C 1
ATOM 807 O O . ALA A 1 107 ? -4.955 2.574 -0.289 1.00 94.62 107 ALA A O 1
ATOM 808 N N . ASN A 1 108 ? -6.459 1.260 -1.339 1.00 92.56 108 ASN A N 1
ATOM 809 C CA . ASN A 1 108 ? -7.541 2.240 -1.351 1.00 92.56 108 ASN A CA 1
ATOM 810 C C . ASN A 1 108 ? -7.930 2.665 0.070 1.00 92.56 108 ASN A C 1
ATOM 812 O O . ASN A 1 108 ? -8.114 3.847 0.343 1.00 92.56 108 ASN A O 1
ATOM 816 N N . ARG A 1 109 ? -8.003 1.715 1.008 1.00 91.50 109 ARG A N 1
ATOM 817 C CA . ARG A 1 109 ? -8.317 2.007 2.419 1.00 91.50 109 ARG A CA 1
ATOM 818 C C . ARG A 1 109 ? -7.233 2.815 3.103 1.00 91.50 109 ARG A C 1
ATOM 820 O O . ARG A 1 109 ? -7.539 3.709 3.881 1.00 91.50 109 ARG A O 1
ATOM 827 N N . ALA A 1 110 ? -5.983 2.492 2.803 1.00 91.75 110 ALA A N 1
ATOM 828 C CA . ALA A 1 110 ? -4.825 3.214 3.295 1.00 91.75 110 ALA A CA 1
ATOM 829 C C . ALA A 1 110 ? -4.574 4.540 2.565 1.00 91.75 110 ALA A C 1
ATOM 831 O O . ALA A 1 110 ? -3.643 5.249 2.936 1.00 91.75 110 ALA A O 1
ATOM 832 N N . GLN A 1 111 ? -5.403 4.878 1.567 1.00 90.62 111 GLN A N 1
ATOM 833 C CA . GLN A 1 111 ? -5.287 6.085 0.745 1.00 90.62 111 GLN A CA 1
ATOM 834 C C . GLN A 1 111 ? -3.871 6.253 0.184 1.00 90.62 111 GLN A C 1
ATOM 836 O O . GLN A 1 111 ? -3.300 7.342 0.172 1.00 90.62 111 GLN A O 1
ATOM 841 N N . LEU A 1 112 ? -3.277 5.135 -0.237 1.00 92.00 112 LEU A N 1
ATOM 842 C CA . LEU A 1 112 ? -1.927 5.144 -0.771 1.00 92.00 112 LEU A CA 1
ATOM 843 C C . LEU A 1 112 ? -1.892 5.898 -2.106 1.00 92.00 112 LEU A C 1
ATOM 845 O O . LEU A 1 112 ? -2.804 5.723 -2.919 1.00 92.00 112 LEU A O 1
ATOM 849 N N . PRO A 1 113 ? -0.822 6.663 -2.388 1.00 91.69 113 PRO A N 1
ATOM 850 C CA . PRO A 1 113 ? -0.652 7.370 -3.653 1.00 91.69 113 PRO A CA 1
ATOM 851 C C . PRO A 1 113 ? -0.175 6.413 -4.758 1.00 91.69 113 PRO A C 1
ATOM 853 O O . PRO A 1 113 ? 0.829 6.674 -5.418 1.00 91.69 113 PRO A O 1
ATOM 856 N N . ILE A 1 114 ? -0.848 5.271 -4.916 1.00 90.81 114 ILE A N 1
ATOM 857 C CA . ILE A 1 114 ? -0.487 4.275 -5.928 1.00 90.81 114 ILE A CA 1
ATOM 858 C C . ILE A 1 114 ? -0.759 4.855 -7.308 1.00 90.81 114 ILE A C 1
ATOM 860 O O . ILE A 1 114 ? -1.778 5.507 -7.533 1.00 90.81 114 ILE A O 1
ATOM 864 N N . LEU A 1 115 ? 0.149 4.565 -8.230 1.00 94.31 115 LEU A N 1
ATOM 865 C CA . LEU A 1 115 ? 0.195 5.054 -9.602 1.00 94.31 115 LEU A CA 1
ATOM 866 C C . LEU A 1 115 ? 0.583 6.527 -9.721 1.00 94.31 115 LEU A C 1
ATOM 868 O O . LEU A 1 115 ? 0.653 7.015 -10.841 1.00 94.31 115 LEU A O 1
ATOM 872 N N . ALA A 1 116 ? 0.880 7.249 -8.636 1.00 93.38 116 ALA A N 1
ATOM 873 C CA . ALA A 1 116 ? 1.301 8.646 -8.743 1.00 93.38 116 ALA A CA 1
ATOM 874 C C . ALA A 1 116 ? 2.620 8.792 -9.525 1.00 93.38 116 ALA A C 1
ATOM 876 O O . ALA A 1 116 ? 2.761 9.689 -10.357 1.00 93.38 116 ALA A O 1
ATOM 877 N N . GLY A 1 117 ? 3.580 7.893 -9.293 1.00 94.75 117 GLY A N 1
ATOM 878 C CA . GLY A 1 117 ? 4.835 7.846 -10.036 1.00 94.75 117 GLY A CA 1
ATOM 879 C C . GLY A 1 117 ? 4.646 7.356 -11.471 1.00 94.75 117 GLY A C 1
ATOM 880 O O . GLY A 1 117 ? 5.267 7.905 -12.380 1.00 94.75 117 GLY A O 1
ATOM 881 N N . VAL A 1 118 ? 3.780 6.359 -11.693 1.00 96.44 118 VAL A N 1
ATOM 882 C CA . VAL A 1 118 ? 3.409 5.902 -13.049 1.00 96.44 118 VAL A CA 1
ATOM 883 C C . VAL A 1 118 ? 2.778 7.035 -13.848 1.00 96.44 118 VAL A C 1
ATOM 885 O O . VAL A 1 118 ? 3.283 7.339 -14.924 1.00 96.44 118 VAL A O 1
ATOM 888 N N . SER A 1 119 ? 1.764 7.705 -13.297 1.00 95.94 119 SER A N 1
ATOM 889 C CA . SER A 1 119 ? 1.092 8.847 -13.921 1.00 95.94 119 SER A CA 1
ATOM 890 C C . SER A 1 119 ? 2.090 9.934 -14.299 1.00 95.94 119 SER A C 1
ATOM 892 O O . SER A 1 119 ? 2.129 10.336 -15.458 1.00 95.94 119 SER A O 1
ATOM 894 N N . GLN A 1 120 ? 2.982 10.322 -13.380 1.00 96.62 120 GLN A N 1
ATOM 895 C CA . GLN A 1 120 ? 4.022 11.318 -13.651 1.00 96.62 120 GLN A CA 1
ATOM 896 C C . GLN A 1 120 ? 4.929 10.921 -14.831 1.00 96.62 120 GLN A C 1
ATOM 898 O O . GLN A 1 120 ? 5.236 11.749 -15.691 1.00 96.62 120 GLN A O 1
ATOM 903 N N . VAL A 1 121 ? 5.368 9.659 -14.890 1.00 96.44 121 VAL A N 1
ATOM 904 C CA . VAL A 1 121 ? 6.208 9.158 -15.991 1.00 96.44 121 VAL A CA 1
ATOM 905 C C . VAL A 1 121 ? 5.434 9.132 -17.310 1.00 96.44 121 VAL A C 1
ATOM 907 O O . VAL A 1 121 ? 5.973 9.533 -18.342 1.00 96.44 121 VAL A O 1
ATOM 910 N N . THR A 1 122 ? 4.172 8.701 -17.298 1.00 96.19 122 THR A N 1
ATOM 911 C CA . THR A 1 122 ? 3.338 8.638 -18.508 1.00 96.19 122 THR A CA 1
ATOM 912 C C . THR A 1 122 ? 2.883 10.010 -18.998 1.00 96.19 122 THR A C 1
ATOM 914 O O . THR A 1 122 ? 2.746 10.199 -20.200 1.00 96.19 122 THR A O 1
ATOM 917 N N . GLU A 1 123 ? 2.710 10.992 -18.114 1.00 96.31 123 GLU A N 1
ATOM 918 C CA . GLU A 1 123 ? 2.454 12.384 -18.498 1.00 96.31 123 GLU A CA 1
ATOM 919 C C . GLU A 1 123 ? 3.664 12.980 -19.230 1.00 96.31 123 GLU A C 1
ATOM 921 O O . GLU A 1 123 ? 3.508 13.643 -20.255 1.00 96.31 123 GLU A O 1
ATOM 926 N N . ALA A 1 124 ? 4.879 12.699 -18.745 1.00 95.25 124 ALA A N 1
ATOM 927 C CA . ALA A 1 124 ? 6.116 13.140 -19.388 1.00 95.25 124 ALA A CA 1
ATOM 928 C C . ALA A 1 124 ? 6.411 12.388 -20.699 1.00 95.25 124 ALA A C 1
ATOM 930 O O . ALA A 1 124 ? 7.014 12.950 -21.615 1.00 95.25 124 ALA A O 1
ATOM 931 N N . ASN A 1 125 ? 6.008 11.119 -20.796 1.00 94.62 125 ASN A N 1
ATOM 932 C CA . ASN A 1 125 ? 6.190 10.296 -21.987 1.00 94.62 125 ASN A CA 1
ATOM 933 C C . ASN A 1 125 ? 4.996 9.343 -22.207 1.00 94.62 125 ASN A C 1
ATOM 935 O O . ASN A 1 125 ? 5.047 8.176 -21.798 1.00 94.62 125 ASN A O 1
ATOM 939 N N . PRO A 1 126 ? 3.945 9.794 -22.918 1.00 93.56 126 PRO A N 1
ATOM 940 C CA . PRO A 1 126 ? 2.731 9.003 -23.136 1.00 93.56 126 PRO A CA 1
ATOM 941 C C . PRO A 1 126 ? 2.953 7.682 -23.880 1.00 93.56 126 PRO A C 1
ATOM 943 O O . PRO A 1 126 ? 2.168 6.748 -23.735 1.00 93.56 126 PRO A O 1
ATOM 946 N N . ALA A 1 127 ? 4.040 7.559 -24.651 1.00 90.06 127 ALA A N 1
ATOM 947 C CA . ALA A 1 127 ? 4.377 6.314 -25.341 1.00 90.06 127 ALA A CA 1
ATOM 948 C C . ALA A 1 127 ? 4.707 5.164 -24.369 1.00 90.06 127 ALA A C 1
ATOM 950 O O . ALA A 1 127 ? 4.651 3.996 -24.761 1.00 90.06 127 ALA A O 1
ATOM 951 N N . LEU A 1 128 ? 5.036 5.475 -23.108 1.00 93.00 128 LEU A N 1
ATOM 952 C CA . LEU A 1 128 ? 5.338 4.474 -22.089 1.00 93.00 128 LEU A CA 1
ATOM 953 C C . LEU A 1 128 ? 4.102 3.844 -21.453 1.00 93.00 128 LEU A C 1
ATOM 955 O O . LEU A 1 128 ? 4.247 2.774 -20.874 1.00 93.00 128 LEU A O 1
ATOM 959 N N . ASP A 1 129 ? 2.910 4.430 -21.581 1.00 91.81 129 ASP A N 1
ATOM 960 C CA . ASP A 1 129 ? 1.706 3.969 -20.875 1.00 91.81 129 ASP A CA 1
ATOM 961 C C . ASP A 1 129 ? 1.441 2.468 -21.094 1.00 91.81 129 ASP A C 1
ATOM 963 O O . ASP A 1 129 ? 1.593 1.640 -20.191 1.00 91.81 129 ASP A O 1
ATOM 967 N N . ARG A 1 130 ? 1.191 2.068 -22.345 1.00 91.31 130 ARG A N 1
ATOM 968 C CA . ARG A 1 130 ? 0.992 0.652 -22.693 1.00 91.31 130 ARG A CA 1
ATOM 969 C C . ARG A 1 130 ? 2.241 -0.203 -22.438 1.00 91.31 130 ARG A C 1
ATOM 971 O O . ARG A 1 130 ? 2.119 -1.372 -22.069 1.00 91.31 130 ARG A O 1
ATOM 978 N N . ALA A 1 131 ? 3.436 0.358 -22.623 1.00 91.88 131 ALA A N 1
ATOM 979 C CA . ALA A 1 131 ? 4.689 -0.364 -22.416 1.00 91.88 131 ALA A CA 1
ATOM 980 C C . ALA A 1 131 ? 4.899 -0.749 -20.942 1.00 91.88 131 ALA A C 1
ATOM 982 O O . ALA A 1 131 ? 5.373 -1.852 -20.670 1.00 91.88 131 ALA A O 1
ATOM 983 N N . ILE A 1 132 ? 4.492 0.105 -19.998 1.00 93.81 132 ILE A N 1
ATOM 984 C CA . ILE A 1 132 ? 4.563 -0.155 -18.555 1.00 93.81 132 ILE A CA 1
ATOM 985 C C . ILE A 1 132 ? 3.661 -1.332 -18.181 1.00 93.81 132 ILE A C 1
ATOM 987 O O . ILE A 1 132 ? 4.126 -2.254 -17.510 1.00 93.81 132 ILE A O 1
ATOM 991 N N . TYR A 1 133 ? 2.416 -1.371 -18.668 1.00 91.56 133 TYR A N 1
ATOM 992 C CA . TYR A 1 133 ? 1.521 -2.509 -18.417 1.00 91.56 133 TYR A CA 1
ATOM 993 C C . TYR A 1 133 ? 2.109 -3.831 -18.928 1.00 91.56 133 TYR A C 1
ATOM 995 O O . TYR A 1 133 ? 2.107 -4.835 -18.212 1.00 91.56 133 TYR A O 1
ATOM 1003 N N . HIS A 1 134 ? 2.668 -3.840 -20.141 1.00 91.56 134 HIS A N 1
ATOM 1004 C CA . HIS A 1 134 ? 3.317 -5.038 -20.677 1.00 91.56 134 HIS A CA 1
ATOM 1005 C C . HIS A 1 134 ? 4.585 -5.423 -19.910 1.00 91.56 134 HIS A C 1
ATOM 1007 O O . HIS A 1 134 ? 4.808 -6.612 -19.673 1.00 91.56 134 HIS A O 1
ATOM 1013 N N . TYR A 1 135 ? 5.395 -4.443 -19.499 1.00 92.38 135 TYR A N 1
ATOM 1014 C CA . TYR A 1 135 ? 6.570 -4.668 -18.661 1.00 92.38 135 TYR A CA 1
ATOM 1015 C C . TYR A 1 135 ? 6.174 -5.346 -17.345 1.00 92.38 135 TYR A C 1
ATOM 1017 O O . TYR A 1 135 ? 6.706 -6.410 -17.025 1.00 92.38 135 TYR A O 1
ATOM 1025 N N . VAL A 1 136 ? 5.192 -4.787 -16.627 1.00 93.25 136 VAL A N 1
ATOM 1026 C CA . VAL A 1 136 ? 4.666 -5.343 -15.370 1.00 93.25 136 VAL A CA 1
ATOM 1027 C C . VAL A 1 136 ? 4.179 -6.772 -15.579 1.00 93.25 136 VAL A C 1
ATOM 1029 O O . VAL A 1 136 ? 4.604 -7.663 -14.848 1.00 93.25 136 VAL A O 1
ATOM 1032 N N . GLN A 1 137 ? 3.346 -7.022 -16.594 1.00 91.75 137 GLN A N 1
ATOM 1033 C CA . GLN A 1 137 ? 2.812 -8.360 -16.855 1.00 91.75 137 GLN A CA 1
ATOM 1034 C C . GLN A 1 137 ? 3.927 -9.368 -17.160 1.00 91.75 137 GLN A C 1
ATOM 1036 O O . GLN A 1 137 ? 3.922 -10.483 -16.632 1.00 91.75 137 GLN A O 1
ATOM 1041 N N . LYS A 1 138 ? 4.900 -8.984 -17.997 1.00 89.56 138 LYS A N 1
ATOM 1042 C CA . LYS A 1 138 ? 6.036 -9.840 -18.354 1.00 89.56 138 LYS A CA 1
ATOM 1043 C C . LYS A 1 138 ? 6.860 -10.194 -17.119 1.00 89.56 138 LYS A C 1
ATOM 1045 O O . LYS A 1 138 ? 7.172 -11.365 -16.912 1.00 89.56 138 LYS A O 1
ATOM 1050 N N . VAL A 1 139 ? 7.187 -9.201 -16.296 1.00 89.81 139 VAL A N 1
ATOM 1051 C CA . VAL A 1 139 ? 7.982 -9.387 -15.079 1.00 89.81 139 VAL A CA 1
ATOM 1052 C C . VAL A 1 139 ? 7.215 -10.201 -14.035 1.00 89.81 139 VAL A C 1
ATOM 1054 O O . VAL A 1 139 ? 7.755 -11.168 -13.502 1.00 89.81 139 VAL A O 1
ATOM 1057 N N . ALA A 1 140 ? 5.940 -9.894 -13.793 1.00 91.81 140 ALA A N 1
ATOM 1058 C CA . ALA A 1 140 ? 5.094 -10.644 -12.865 1.00 91.81 140 ALA A CA 1
ATOM 1059 C C . ALA A 1 140 ? 4.968 -12.124 -13.262 1.00 91.81 140 ALA A C 1
ATOM 1061 O O . ALA A 1 140 ? 5.004 -13.004 -12.400 1.00 91.81 140 ALA A O 1
ATOM 1062 N N . ASN A 1 141 ? 4.901 -12.422 -14.564 1.00 91.19 141 ASN A N 1
ATOM 1063 C CA . ASN A 1 141 ? 4.844 -13.796 -15.065 1.00 91.19 141 ASN A CA 1
ATOM 1064 C C . ASN A 1 141 ? 6.120 -14.606 -14.769 1.00 91.19 141 ASN A C 1
ATOM 1066 O O . ASN A 1 141 ? 6.031 -15.825 -14.616 1.00 91.19 141 ASN A O 1
ATOM 1070 N N . GLN A 1 142 ? 7.279 -13.949 -14.650 1.00 90.12 142 GLN A N 1
ATOM 1071 C CA . GLN A 1 142 ? 8.559 -14.583 -14.310 1.00 90.12 142 GLN A CA 1
ATOM 1072 C C . GLN A 1 142 ? 8.712 -14.877 -12.812 1.00 90.12 142 GLN A C 1
ATOM 1074 O O . GLN A 1 142 ? 9.576 -15.667 -12.432 1.00 90.12 142 GLN A O 1
ATOM 1079 N N . VAL A 1 143 ? 7.902 -14.252 -11.951 1.00 89.31 143 VAL A N 1
ATOM 1080 C CA . VAL A 1 143 ? 7.960 -14.508 -10.509 1.00 89.31 143 VAL A CA 1
ATOM 1081 C C . VAL A 1 143 ? 7.552 -15.957 -10.242 1.00 89.31 143 VAL A C 1
ATOM 1083 O O . VAL A 1 143 ? 6.534 -16.420 -10.750 1.00 89.31 143 VAL A O 1
ATOM 1086 N N . VAL A 1 144 ? 8.312 -16.684 -9.429 1.00 89.62 144 VAL A N 1
ATOM 1087 C CA . VAL A 1 144 ? 7.935 -18.034 -8.986 1.00 89.62 144 VAL A CA 1
ATOM 1088 C C . VAL A 1 144 ? 7.188 -17.920 -7.659 1.00 89.62 144 VAL A C 1
ATOM 1090 O O . VAL A 1 144 ? 7.659 -17.257 -6.735 1.00 89.62 144 VAL A O 1
ATOM 1093 N N . CYS A 1 145 ? 6.022 -18.559 -7.551 1.00 90.25 145 CYS A N 1
ATOM 1094 C CA . CYS A 1 145 ? 5.223 -18.529 -6.326 1.00 90.25 145 CYS A CA 1
ATOM 1095 C C . CYS A 1 145 ? 6.025 -19.072 -5.130 1.00 90.25 145 CYS A C 1
ATOM 1097 O O . CYS A 1 145 ? 6.705 -20.091 -5.243 1.00 90.25 145 CYS A O 1
ATOM 1099 N N . GLY A 1 146 ? 5.968 -18.371 -3.995 1.00 84.75 146 GLY A N 1
ATOM 1100 C CA . GLY A 1 146 ? 6.730 -18.710 -2.787 1.00 84.75 146 GLY A CA 1
ATOM 1101 C C . GLY A 1 146 ? 8.224 -18.360 -2.833 1.00 84.75 146 GLY A C 1
ATOM 1102 O O . GLY A 1 146 ? 8.930 -18.626 -1.863 1.00 84.75 146 GLY A O 1
ATOM 1103 N N . GLN A 1 147 ? 8.729 -17.758 -3.918 1.00 85.06 147 GLN A N 1
ATOM 1104 C CA . GLN A 1 147 ? 10.123 -17.316 -4.011 1.00 85.06 147 GLN A CA 1
ATOM 1105 C C . GLN A 1 147 ? 10.243 -15.794 -3.952 1.00 85.06 14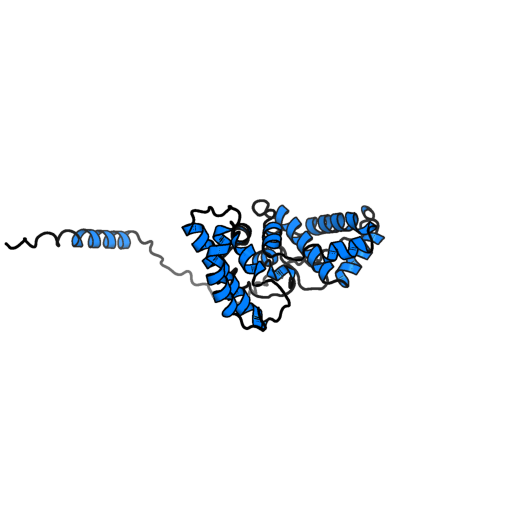7 GLN A C 1
ATOM 1107 O O . GLN A 1 147 ? 9.401 -15.052 -4.460 1.00 85.06 147 GLN A O 1
ATOM 1112 N N . ALA A 1 148 ? 11.324 -15.330 -3.327 1.00 85.06 148 ALA A N 1
ATOM 1113 C CA . ALA A 1 148 ? 11.693 -13.926 -3.359 1.00 85.06 148 ALA A CA 1
ATOM 1114 C C . ALA A 1 148 ? 12.292 -13.560 -4.723 1.00 85.06 148 ALA A C 1
ATOM 1116 O O . ALA A 1 148 ? 12.969 -14.365 -5.371 1.00 85.06 148 ALA A O 1
ATOM 1117 N N . PHE A 1 149 ? 12.068 -12.323 -5.143 1.00 85.44 149 PHE A N 1
ATOM 1118 C CA . PHE A 1 149 ? 12.529 -11.804 -6.419 1.00 85.44 149 PHE A CA 1
ATOM 1119 C C . PHE A 1 149 ? 13.186 -10.435 -6.254 1.00 85.44 149 PHE A C 1
ATOM 1121 O O . PHE A 1 149 ? 12.935 -9.719 -5.287 1.00 85.44 149 PHE A O 1
ATOM 1128 N N . GLN A 1 150 ? 14.040 -10.058 -7.198 1.00 84.75 150 GLN A N 1
ATOM 1129 C CA . GLN A 1 150 ? 14.678 -8.739 -7.227 1.00 84.75 150 GLN A CA 1
ATOM 1130 C C . GLN A 1 150 ? 14.230 -7.980 -8.468 1.00 84.75 150 GLN A C 1
ATOM 1132 O O . GLN A 1 150 ? 14.428 -8.473 -9.574 1.00 84.75 150 GLN A O 1
ATOM 1137 N N . LEU A 1 151 ? 13.647 -6.794 -8.286 1.00 82.44 151 LEU A N 1
ATOM 1138 C CA . LEU A 1 151 ? 13.342 -5.874 -9.390 1.00 82.44 151 LEU A CA 1
ATOM 1139 C C . LEU A 1 151 ? 14.553 -4.999 -9.749 1.00 82.44 151 LEU A C 1
ATOM 1141 O O . LEU A 1 151 ? 14.760 -4.645 -10.903 1.00 82.44 151 LEU A O 1
ATOM 1145 N N . THR A 1 152 ? 15.350 -4.642 -8.745 1.00 78.69 152 THR A N 1
ATOM 1146 C CA . THR A 1 152 ? 16.559 -3.822 -8.872 1.00 78.69 152 THR A CA 1
ATOM 1147 C C . THR A 1 152 ? 17.707 -4.495 -8.123 1.00 78.69 152 THR A C 1
ATOM 1149 O O . THR A 1 152 ? 17.565 -5.617 -7.642 1.00 78.69 152 THR A O 1
ATOM 1152 N N . ASP A 1 153 ? 18.841 -3.811 -7.981 1.00 75.81 153 ASP A N 1
ATOM 1153 C CA . ASP A 1 153 ? 19.964 -4.286 -7.160 1.00 75.81 153 ASP A CA 1
ATOM 1154 C C . ASP A 1 153 ? 19.701 -4.182 -5.641 1.00 75.81 153 ASP A C 1
ATOM 1156 O O . ASP A 1 153 ? 20.577 -4.478 -4.831 1.00 75.81 153 ASP A O 1
ATOM 1160 N N . GLN A 1 154 ? 18.493 -3.767 -5.246 1.00 71.69 154 GLN A N 1
ATOM 1161 C CA . GLN A 1 154 ? 18.024 -3.770 -3.861 1.00 71.69 154 GLN A CA 1
ATOM 1162 C C . GLN A 1 154 ? 17.769 -5.204 -3.345 1.00 71.69 154 GLN A C 1
ATOM 1164 O O . GLN A 1 154 ? 17.646 -6.144 -4.138 1.00 71.69 154 GLN A O 1
ATOM 1169 N N . PRO A 1 155 ? 17.665 -5.398 -2.013 1.00 72.81 155 PRO A N 1
ATOM 1170 C CA . PRO A 1 155 ? 17.284 -6.679 -1.420 1.00 72.81 155 PRO A CA 1
ATOM 1171 C C . PRO A 1 155 ? 16.020 -7.279 -2.050 1.00 72.81 155 PRO A C 1
ATOM 1173 O O . PRO A 1 155 ? 15.126 -6.563 -2.486 1.00 72.81 155 PRO A O 1
ATOM 1176 N N . SER A 1 156 ? 15.925 -8.607 -2.089 1.00 73.00 156 SER A N 1
ATOM 1177 C CA . SER A 1 156 ? 14.789 -9.291 -2.713 1.00 73.00 156 SER A CA 1
ATOM 1178 C C . SER A 1 156 ? 13.471 -9.046 -1.970 1.00 73.00 156 SER A C 1
ATOM 1180 O O . SER A 1 156 ? 13.428 -9.178 -0.747 1.00 73.00 156 SER A O 1
ATOM 1182 N N . ALA A 1 157 ? 12.387 -8.803 -2.705 1.00 74.00 157 ALA A N 1
ATOM 1183 C CA . ALA A 1 157 ? 11.025 -8.789 -2.184 1.00 74.00 157 ALA A CA 1
ATOM 1184 C C . ALA A 1 157 ? 10.391 -10.183 -2.320 1.00 74.00 157 ALA A C 1
ATOM 1186 O O . ALA A 1 157 ? 10.434 -10.795 -3.386 1.00 74.00 157 ALA A O 1
ATOM 1187 N N . GLY A 1 158 ? 9.794 -10.701 -1.246 1.00 84.12 158 GLY A N 1
ATOM 1188 C CA . GLY A 1 158 ? 8.900 -11.861 -1.315 1.00 84.12 158 GLY A CA 1
ATOM 1189 C C . GLY A 1 158 ? 7.460 -11.399 -1.508 1.00 84.12 158 GLY A C 1
ATOM 1190 O O . GLY A 1 158 ? 7.065 -10.410 -0.899 1.00 84.12 158 GLY A O 1
ATOM 1191 N N . ILE A 1 159 ? 6.665 -12.105 -2.322 1.00 88.81 159 ILE A N 1
ATOM 1192 C CA . ILE A 1 159 ? 5.242 -11.762 -2.520 1.00 88.81 159 ILE A CA 1
ATOM 1193 C C . ILE A 1 159 ? 4.500 -11.772 -1.177 1.00 88.81 159 ILE A C 1
ATOM 1195 O O . ILE A 1 159 ? 3.824 -10.804 -0.830 1.00 88.81 159 ILE A O 1
ATOM 1199 N N . ASP A 1 160 ? 4.635 -12.858 -0.415 1.00 87.88 160 ASP A N 1
ATOM 1200 C CA . ASP A 1 160 ? 3.900 -13.023 0.839 1.00 87.88 160 ASP A CA 1
ATOM 1201 C C . ASP A 1 160 ? 4.431 -12.094 1.930 1.00 87.88 160 ASP A C 1
ATOM 1203 O O . ASP A 1 160 ? 3.645 -11.411 2.579 1.00 87.88 160 ASP A O 1
ATOM 1207 N N . SER A 1 161 ? 5.753 -11.940 2.047 1.00 86.94 161 SER A N 1
ATOM 1208 C CA . SER A 1 161 ? 6.339 -11.003 3.013 1.00 86.94 161 SER A CA 1
ATOM 1209 C C . SER A 1 161 ? 6.042 -9.536 2.680 1.00 86.94 161 SER A C 1
ATOM 1211 O O . SER A 1 161 ? 5.979 -8.699 3.583 1.00 86.94 161 SER A O 1
ATOM 1213 N N . TYR A 1 162 ? 5.847 -9.192 1.402 1.00 90.19 162 TYR A N 1
ATOM 1214 C CA . TYR A 1 162 ? 5.324 -7.889 0.997 1.00 90.19 162 TYR A CA 1
ATOM 1215 C C . TYR A 1 162 ? 3.865 -7.734 1.439 1.00 90.19 162 TYR A C 1
ATOM 1217 O O . TYR A 1 162 ? 3.529 -6.728 2.063 1.00 90.19 162 TYR A O 1
ATOM 1225 N N . ALA A 1 163 ? 3.014 -8.727 1.161 1.00 91.06 163 ALA A N 1
ATOM 1226 C CA . ALA A 1 163 ? 1.587 -8.709 1.483 1.00 91.06 163 ALA A CA 1
ATOM 1227 C C . ALA A 1 163 ? 1.299 -8.677 2.996 1.00 91.06 163 ALA A C 1
ATOM 1229 O O . ALA A 1 163 ? 0.409 -7.954 3.445 1.00 91.06 163 ALA A O 1
ATOM 1230 N N . GLU A 1 164 ? 2.072 -9.408 3.796 1.00 89.06 164 GLU A N 1
ATOM 1231 C CA . GLU A 1 164 ? 1.967 -9.430 5.259 1.00 89.06 164 GLU A CA 1
ATOM 1232 C C . GLU A 1 164 ? 2.195 -8.045 5.873 1.00 89.06 164 GLU A C 1
ATOM 1234 O O . GLU A 1 164 ? 1.430 -7.620 6.740 1.00 89.06 164 GLU A O 1
ATOM 1239 N N . ARG A 1 165 ? 3.204 -7.318 5.378 1.00 88.50 165 ARG A N 1
ATOM 1240 C CA . ARG A 1 165 ? 3.592 -5.981 5.859 1.00 88.50 165 ARG A CA 1
ATOM 1241 C C . ARG A 1 165 ? 2.836 -4.837 5.188 1.00 88.50 165 ARG A C 1
ATOM 1243 O O . ARG A 1 165 ? 2.974 -3.691 5.601 1.00 88.50 165 ARG A O 1
ATOM 1250 N N . PHE A 1 166 ? 2.067 -5.122 4.143 1.00 91.19 166 PHE A N 1
ATOM 1251 C CA . PHE A 1 166 ? 1.309 -4.103 3.426 1.00 91.19 166 PHE A CA 1
ATOM 1252 C C . PHE A 1 166 ? 0.284 -3.457 4.364 1.00 91.19 166 PHE A C 1
ATOM 1254 O O . PHE A 1 166 ? -0.360 -4.211 5.096 1.00 91.19 166 PHE A O 1
ATOM 1261 N N . PRO A 1 167 ? 0.055 -2.129 4.354 1.00 90.88 167 PRO A N 1
ATOM 1262 C CA . PRO A 1 167 ? 0.524 -1.112 3.402 1.00 90.88 167 PRO A CA 1
ATOM 1263 C C . PRO A 1 167 ? 1.938 -0.548 3.612 1.00 90.88 167 PRO A C 1
ATOM 1265 O O . PRO A 1 167 ? 2.438 0.103 2.702 1.00 90.88 167 PRO A O 1
ATOM 1268 N N . ASP A 1 168 ? 2.617 -0.792 4.734 1.00 87.50 168 ASP A N 1
ATOM 1269 C CA . ASP A 1 168 ? 3.925 -0.163 5.014 1.00 87.50 168 ASP A CA 1
ATOM 1270 C C . ASP A 1 168 ? 4.993 -0.569 3.983 1.00 87.50 168 ASP A C 1
ATOM 1272 O O . ASP A 1 168 ? 5.821 0.239 3.556 1.00 87.50 168 ASP A O 1
ATOM 1276 N N . SER A 1 169 ? 4.910 -1.813 3.497 1.00 89.19 169 SER A N 1
ATOM 1277 C CA . SER A 1 169 ? 5.761 -2.338 2.422 1.00 89.19 169 SER A CA 1
ATOM 1278 C C . SER A 1 169 ? 5.637 -1.585 1.092 1.00 89.19 169 SER A C 1
ATOM 1280 O O . SER A 1 169 ? 6.487 -1.777 0.227 1.00 89.19 169 SER A O 1
ATOM 1282 N N . TYR A 1 170 ? 4.644 -0.709 0.907 1.00 91.31 170 TYR A N 1
ATOM 1283 C CA . TYR A 1 170 ? 4.592 0.189 -0.248 1.00 91.31 170 TYR A CA 1
ATOM 1284 C C . TYR A 1 170 ? 5.714 1.237 -0.215 1.00 91.31 170 TYR A C 1
ATOM 1286 O O . TYR A 1 170 ? 6.372 1.471 -1.227 1.00 91.31 170 TYR A O 1
ATOM 1294 N N . PHE A 1 171 ? 5.967 1.839 0.951 1.00 86.88 171 PHE A N 1
ATOM 1295 C CA . PHE A 1 171 ? 6.973 2.894 1.106 1.00 86.88 171 PHE A CA 1
ATOM 1296 C C . PHE A 1 171 ? 8.375 2.326 1.303 1.00 86.88 171 PHE A C 1
ATOM 1298 O O . PHE A 1 171 ? 9.353 2.875 0.792 1.00 86.88 171 PHE A O 1
ATOM 1305 N N . THR A 1 172 ? 8.478 1.205 2.022 1.00 82.81 172 THR A N 1
ATOM 1306 C CA . THR A 1 172 ? 9.754 0.574 2.377 1.00 82.81 172 THR A CA 1
ATOM 1307 C C . THR A 1 172 ? 9.816 -0.906 1.969 1.00 82.81 172 THR A C 1
ATOM 1309 O O . THR A 1 172 ? 10.122 -1.784 2.784 1.00 82.81 172 THR A O 1
ATOM 1312 N N . PRO A 1 173 ? 9.586 -1.232 0.682 1.00 82.00 173 PRO A N 1
ATOM 1313 C CA . PRO A 1 173 ? 9.444 -2.617 0.222 1.00 82.00 173 PRO A CA 1
ATOM 1314 C C . PRO A 1 173 ? 10.648 -3.508 0.528 1.00 82.00 173 PRO A C 1
ATOM 1316 O O . PRO A 1 173 ? 10.491 -4.696 0.828 1.00 82.00 173 PRO A O 1
ATOM 1319 N N . TRP A 1 174 ? 11.838 -2.911 0.481 1.00 76.06 174 TRP A N 1
ATOM 1320 C CA . TRP A 1 174 ? 13.133 -3.574 0.624 1.00 76.06 174 TRP A CA 1
ATOM 1321 C C . TRP A 1 174 ? 13.621 -3.670 2.070 1.00 76.06 174 TRP A C 1
ATOM 1323 O O . TRP A 1 174 ? 14.615 -4.344 2.338 1.00 76.06 174 TRP A O 1
ATOM 1333 N N . GLN A 1 175 ? 12.962 -2.985 3.007 1.00 74.00 175 GLN A N 1
ATOM 1334 C CA . GLN A 1 175 ? 13.337 -3.078 4.410 1.00 74.00 175 GLN A CA 1
ATOM 1335 C C . GLN A 1 175 ? 12.909 -4.436 4.960 1.00 74.00 175 GLN A C 1
ATOM 1337 O O . GLN A 1 175 ? 11.778 -4.873 4.761 1.00 74.00 175 GLN A O 1
ATOM 1342 N N . GLN A 1 176 ? 13.792 -5.067 5.732 1.00 64.38 176 GLN A N 1
ATOM 1343 C CA . GLN A 1 176 ? 13.477 -6.258 6.531 1.00 64.38 176 GLN A CA 1
ATOM 1344 C C . GLN A 1 176 ? 12.635 -5.921 7.778 1.00 64.38 176 GLN A C 1
ATOM 1346 O O . GLN A 1 176 ? 12.572 -6.716 8.712 1.00 64.38 176 GLN A O 1
ATOM 1351 N N . ALA A 1 177 ? 12.038 -4.724 7.823 1.00 58.66 177 ALA A N 1
ATOM 1352 C CA . ALA A 1 177 ? 11.294 -4.225 8.966 1.00 58.66 177 ALA A CA 1
ATOM 1353 C C . ALA A 1 177 ? 10.203 -5.215 9.395 1.00 58.66 177 ALA A C 1
ATOM 1355 O O . ALA A 1 177 ? 9.551 -5.866 8.572 1.00 58.66 177 ALA A O 1
ATOM 1356 N N . THR A 1 178 ? 10.025 -5.324 10.707 1.00 66.81 178 THR A N 1
ATOM 1357 C CA . THR A 1 178 ? 9.001 -6.155 11.330 1.00 66.81 178 THR A CA 1
ATOM 1358 C C . THR A 1 178 ? 7.609 -5.610 11.020 1.00 66.81 178 THR A C 1
ATOM 1360 O O . THR A 1 178 ? 7.409 -4.408 10.880 1.00 66.81 178 THR A O 1
ATOM 1363 N N . MET A 1 179 ? 6.628 -6.507 10.904 1.00 74.81 179 MET A N 1
ATOM 1364 C CA . MET A 1 179 ? 5.231 -6.128 10.695 1.00 74.81 179 MET A CA 1
ATOM 1365 C C . MET A 1 179 ? 4.758 -5.164 11.796 1.00 74.81 179 MET A C 1
ATOM 1367 O O . MET A 1 179 ? 4.932 -5.447 12.989 1.00 74.81 179 MET A O 1
ATOM 1371 N N . SER A 1 180 ? 4.125 -4.058 11.392 1.00 76.75 180 SER A N 1
ATOM 1372 C CA . SER A 1 180 ? 3.582 -3.066 12.319 1.00 76.75 180 SER A CA 1
ATOM 1373 C C . SER A 1 180 ? 2.612 -3.683 13.322 1.00 76.75 180 SER A C 1
ATOM 1375 O O . SER A 1 180 ? 1.844 -4.601 13.022 1.00 76.75 180 SER A O 1
ATOM 1377 N N . SER A 1 181 ? 2.644 -3.159 14.549 1.00 76.38 181 SER A N 1
ATOM 1378 C CA . SER A 1 181 ? 1.888 -3.693 15.692 1.00 76.38 181 SER A CA 1
ATOM 1379 C C . SER A 1 181 ? 0.368 -3.747 15.463 1.00 76.38 181 SER A C 1
ATOM 1381 O O . SER A 1 181 ? -0.330 -4.581 16.047 1.00 76.38 181 SER A O 1
ATOM 1383 N N . GLU A 1 182 ? -0.139 -2.886 14.583 1.00 79.06 182 GLU A N 1
ATOM 1384 C CA . GLU A 1 182 ? -1.541 -2.811 14.171 1.00 79.06 182 GLU A CA 1
ATOM 1385 C C . GLU A 1 182 ? -2.001 -3.980 13.294 1.00 79.06 182 GLU A C 1
ATOM 1387 O O . GLU A 1 182 ? -3.181 -4.329 13.310 1.00 79.06 182 GLU A O 1
ATOM 1392 N N . TYR A 1 183 ? -1.078 -4.629 12.581 1.00 81.56 183 TYR A N 1
ATOM 1393 C CA . TYR A 1 183 ? -1.371 -5.800 11.751 1.00 81.56 183 TYR A CA 1
ATOM 1394 C C . TYR A 1 183 ? -1.021 -7.114 12.442 1.00 81.56 183 TYR A C 1
ATOM 1396 O O . TYR A 1 183 ? -1.353 -8.179 11.920 1.00 81.56 183 TYR A O 1
ATOM 1404 N N . ARG A 1 184 ? -0.378 -7.056 13.618 1.00 76.25 184 ARG A N 1
ATOM 1405 C CA . ARG A 1 184 ? -0.048 -8.246 14.404 1.00 76.25 184 ARG A CA 1
ATOM 1406 C C . ARG A 1 184 ? -1.311 -9.079 14.624 1.00 76.25 184 ARG A C 1
ATOM 1408 O O . ARG A 1 184 ? -2.311 -8.570 15.130 1.00 76.25 184 ARG A O 1
ATOM 1415 N N . ASP A 1 185 ? -1.246 -10.328 14.165 1.00 80.88 185 ASP A N 1
ATOM 1416 C CA . ASP A 1 185 ? -2.307 -11.341 14.228 1.00 80.88 185 ASP A CA 1
ATOM 1417 C C . ASP A 1 185 ? -3.521 -11.100 13.304 1.00 80.88 185 ASP A C 1
ATOM 1419 O O . ASP A 1 185 ? -4.554 -11.756 13.453 1.00 80.88 185 ASP A O 1
ATOM 1423 N N . ARG A 1 186 ? -3.426 -10.189 12.319 1.00 86.06 186 ARG A N 1
ATOM 1424 C CA . ARG A 1 186 ? -4.493 -9.939 11.331 1.00 86.06 186 ARG A CA 1
ATOM 1425 C C . ARG A 1 186 ? -4.011 -10.187 9.894 1.00 86.06 186 ARG A C 1
ATOM 1427 O O . ARG A 1 186 ? -3.258 -9.371 9.354 1.00 86.06 186 ARG A O 1
ATOM 1434 N N . PRO A 1 187 ? -4.486 -11.253 9.221 1.00 88.75 187 PRO A N 1
ATOM 1435 C CA . PRO A 1 187 ? -4.096 -11.523 7.841 1.00 88.75 187 PRO A CA 1
ATOM 1436 C C . PRO A 1 187 ? -4.611 -10.427 6.902 1.00 88.75 187 PRO A C 1
ATOM 1438 O O . PRO A 1 187 ? -5.633 -9.787 7.176 1.00 88.75 187 PRO A O 1
ATOM 1441 N N . LEU A 1 188 ? -3.917 -10.231 5.776 1.00 91.19 188 LEU A N 1
ATOM 1442 C CA . LEU A 1 188 ? -4.263 -9.209 4.782 1.00 91.19 188 LEU A CA 1
ATOM 1443 C C . LEU A 1 188 ? -5.726 -9.322 4.330 1.00 91.19 188 LEU A C 1
ATOM 1445 O O . LEU A 1 188 ? -6.404 -8.304 4.273 1.00 91.19 188 LEU A O 1
ATOM 1449 N N . ALA A 1 189 ? -6.238 -10.540 4.125 1.00 90.44 189 ALA A N 1
ATOM 1450 C CA . ALA A 1 189 ? -7.640 -10.808 3.797 1.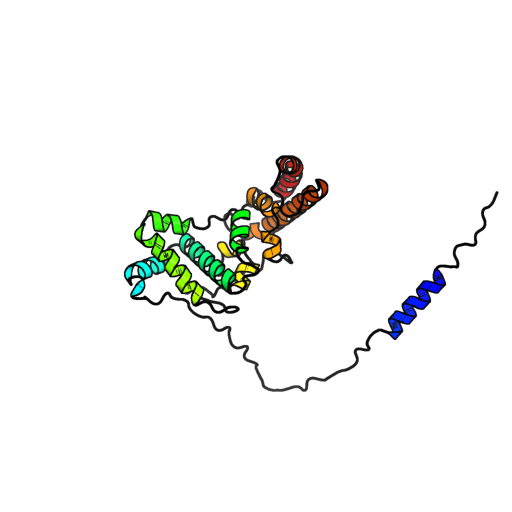00 90.44 189 ALA A CA 1
ATOM 1451 C C . ALA A 1 189 ? -8.629 -10.099 4.738 1.00 90.44 189 ALA A C 1
ATOM 1453 O O . ALA A 1 189 ? -9.527 -9.384 4.294 1.00 90.44 189 ALA A O 1
ATOM 1454 N N . THR A 1 190 ? -8.425 -10.238 6.051 1.00 89.75 190 THR A N 1
ATOM 1455 C CA . THR A 1 190 ? -9.261 -9.602 7.077 1.00 89.75 190 THR A CA 1
ATOM 1456 C C . THR A 1 190 ? -9.120 -8.085 7.029 1.00 89.75 190 THR A C 1
ATOM 1458 O O . THR A 1 190 ? -10.115 -7.358 7.043 1.00 89.75 190 THR A O 1
ATOM 1461 N N . ARG A 1 191 ? -7.885 -7.585 6.931 1.00 90.00 191 ARG A N 1
ATOM 1462 C CA . ARG A 1 191 ? -7.594 -6.142 6.904 1.00 90.00 191 ARG A CA 1
ATOM 1463 C C . ARG A 1 191 ? -8.165 -5.465 5.658 1.00 90.00 191 ARG A C 1
ATOM 1465 O O . ARG A 1 191 ? -8.709 -4.371 5.762 1.00 90.00 191 ARG A O 1
ATOM 1472 N N . ALA A 1 192 ? -8.138 -6.153 4.520 1.00 90.69 192 ALA A N 1
ATOM 1473 C CA . ALA A 1 192 ? -8.730 -5.752 3.249 1.00 90.69 192 ALA A CA 1
ATOM 1474 C C . ALA A 1 192 ? -10.267 -5.867 3.214 1.00 90.69 192 ALA A C 1
ATOM 1476 O O . ALA A 1 192 ? -10.868 -5.428 2.233 1.00 90.69 192 ALA A O 1
ATOM 1477 N N . GLN A 1 193 ? -10.912 -6.387 4.273 1.00 87.75 193 GLN A N 1
ATOM 1478 C CA . GLN A 1 193 ? -12.375 -6.381 4.455 1.00 87.75 193 GLN A CA 1
ATOM 1479 C C . GLN A 1 193 ? -12.883 -5.415 5.550 1.00 87.75 193 GLN A C 1
ATOM 1481 O O . GLN A 1 193 ? -13.949 -4.841 5.383 1.00 87.75 193 GLN A O 1
ATOM 1486 N N . GLN A 1 194 ? -12.075 -5.057 6.555 1.00 86.75 194 GLN A N 1
ATOM 1487 C CA . GLN A 1 194 ? -12.357 -4.000 7.560 1.00 86.75 194 GLN A CA 1
ATOM 1488 C C . GLN A 1 194 ? -12.476 -2.547 7.031 1.00 86.75 194 GLN A C 1
ATOM 1490 O O . GLN A 1 194 ? -11.467 -1.862 6.861 1.00 86.75 194 GLN A O 1
ATOM 1495 N N . ALA A 1 195 ? -13.693 -2.044 6.801 1.00 86.62 195 ALA A N 1
ATOM 1496 C CA . ALA A 1 195 ? -13.923 -0.666 6.333 1.00 86.62 195 ALA A CA 1
ATOM 1497 C C . ALA A 1 195 ? -13.364 0.408 7.292 1.00 86.62 195 ALA A C 1
ATOM 1499 O O . ALA A 1 195 ? -12.911 1.463 6.854 1.00 86.62 195 ALA A O 1
ATOM 1500 N N . CYS A 1 196 ? -13.316 0.113 8.594 1.00 90.25 196 CYS A N 1
ATOM 1501 C CA . CYS A 1 196 ? -12.783 1.004 9.625 1.00 90.25 196 CYS A CA 1
ATOM 1502 C C . CYS A 1 196 ? -11.294 1.352 9.464 1.00 90.25 196 CYS A C 1
ATOM 1504 O O . CYS A 1 196 ? -10.832 2.333 10.047 1.00 90.25 196 CYS A O 1
ATOM 1506 N N . GLN A 1 197 ? -10.551 0.601 8.644 1.00 90.50 197 GLN A N 1
ATOM 1507 C CA . GLN A 1 197 ? -9.186 0.965 8.259 1.00 90.50 197 GLN A CA 1
ATOM 1508 C C . GLN A 1 197 ? -9.147 2.337 7.569 1.00 90.50 197 GLN A C 1
ATOM 1510 O O . GLN A 1 197 ? -8.276 3.144 7.876 1.00 90.50 197 GLN A O 1
ATOM 1515 N N . THR A 1 198 ? -10.133 2.652 6.720 1.00 91.56 198 THR A N 1
ATOM 1516 C CA . THR A 1 198 ? -10.214 3.951 6.032 1.00 91.56 198 THR A CA 1
ATOM 1517 C C . THR A 1 198 ? -10.277 5.119 7.013 1.00 91.56 198 THR A C 1
ATOM 1519 O O . THR A 1 198 ? -9.630 6.136 6.789 1.00 91.56 198 THR A O 1
ATOM 1522 N N . VAL A 1 199 ? -11.000 4.968 8.130 1.00 92.38 199 VAL A N 1
ATOM 1523 C CA . VAL A 1 199 ? -11.067 5.997 9.182 1.00 92.38 199 VAL A CA 1
ATOM 1524 C C . VAL A 1 199 ? -9.695 6.196 9.816 1.00 92.38 199 VAL A C 1
ATOM 1526 O O . VAL A 1 199 ? -9.242 7.328 9.958 1.00 92.38 199 VAL A O 1
ATOM 1529 N N . ALA A 1 200 ? -9.019 5.100 10.169 1.00 92.81 200 ALA A N 1
ATOM 1530 C CA . ALA A 1 200 ? -7.716 5.144 10.818 1.00 92.81 200 ALA A CA 1
ATOM 1531 C C . ALA A 1 200 ? -6.657 5.841 9.950 1.00 92.81 200 ALA A C 1
ATOM 1533 O O . ALA A 1 200 ? -5.930 6.693 10.457 1.00 92.81 200 ALA A O 1
ATOM 1534 N N . TYR A 1 201 ? -6.605 5.538 8.651 1.00 92.06 201 TYR A N 1
ATOM 1535 C CA . TYR A 1 201 ? -5.659 6.186 7.737 1.00 92.06 201 TYR A CA 1
ATOM 1536 C C . TYR A 1 201 ? -6.076 7.596 7.311 1.00 92.06 201 TYR A C 1
ATOM 1538 O O . TYR A 1 201 ? -5.205 8.391 6.982 1.00 92.06 201 TYR A O 1
ATOM 1546 N N . ALA A 1 202 ? -7.363 7.949 7.361 1.00 90.75 202 ALA A N 1
ATOM 1547 C CA . ALA A 1 202 ? -7.794 9.324 7.104 1.00 90.75 202 ALA A CA 1
ATOM 1548 C C . ALA A 1 202 ? -7.293 10.301 8.183 1.00 90.75 202 ALA A C 1
ATOM 1550 O O . ALA A 1 202 ? -6.947 11.436 7.872 1.00 90.75 202 ALA A O 1
ATOM 1551 N N . VAL A 1 203 ? -7.255 9.868 9.449 1.00 91.50 203 VAL A N 1
ATOM 1552 C CA . VAL A 1 203 ? -6.852 10.728 10.580 1.00 91.50 203 VAL A CA 1
ATOM 1553 C C . VAL A 1 203 ? -5.388 10.577 10.983 1.00 91.50 203 VAL A C 1
ATOM 1555 O O . VAL A 1 203 ? -4.828 11.488 11.581 1.00 91.50 203 VAL A O 1
ATOM 1558 N N . LEU A 1 204 ? -4.777 9.428 10.685 1.00 90.44 204 LEU A N 1
ATOM 1559 C CA . LEU A 1 204 ? -3.360 9.140 10.910 1.00 90.44 204 LEU A CA 1
ATOM 1560 C C . LEU A 1 20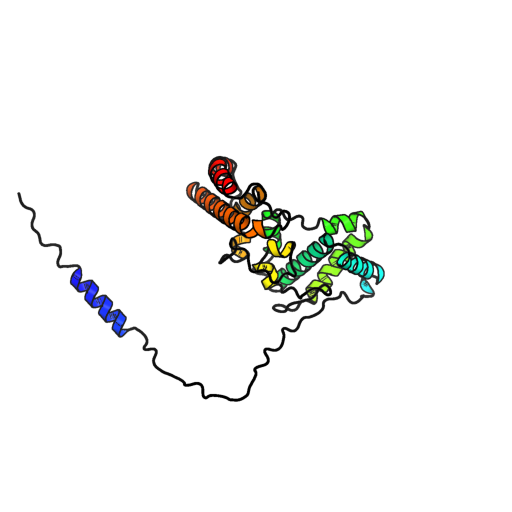4 ? -2.785 8.488 9.641 1.00 90.44 204 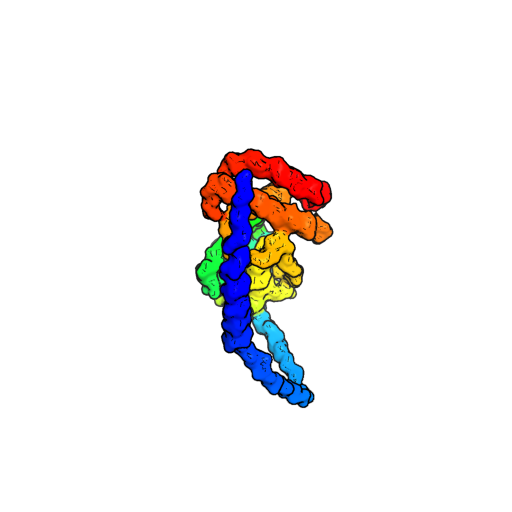LEU A C 1
ATOM 1562 O O . LEU A 1 204 ? -2.588 7.263 9.614 1.00 90.44 204 LEU A O 1
ATOM 1566 N N . PRO A 1 205 ? -2.543 9.281 8.581 1.00 87.12 205 PRO A N 1
ATOM 1567 C CA . PRO A 1 205 ? -2.120 8.767 7.283 1.00 87.12 205 PRO A CA 1
ATOM 1568 C C . PRO A 1 205 ? -0.769 8.058 7.348 1.00 87.12 205 PRO A C 1
ATOM 1570 O O . PRO A 1 205 ? -0.052 8.088 8.345 1.00 87.12 205 PRO A O 1
ATOM 1573 N N . LEU A 1 206 ? -0.395 7.394 6.263 1.00 83.50 206 LEU A N 1
ATOM 1574 C CA . LEU A 1 206 ? 0.960 6.879 6.081 1.00 83.50 206 LEU A CA 1
ATOM 1575 C C . LEU A 1 206 ? 1.813 7.985 5.434 1.00 83.50 206 LEU A C 1
ATOM 1577 O O . LEU A 1 206 ? 2.194 7.888 4.275 1.00 83.50 206 LEU A O 1
ATOM 1581 N N . SER A 1 207 ? 2.012 9.098 6.147 1.00 65.88 207 SER A N 1
ATOM 1582 C CA . SER A 1 207 ? 2.916 10.194 5.740 1.00 65.88 207 SER A CA 1
ATOM 1583 C C . SER A 1 207 ? 4.302 10.045 6.385 1.00 65.88 207 SER A C 1
ATOM 1585 O O . SER A 1 207 ? 4.442 9.221 7.285 1.00 65.88 207 SER A O 1
ATOM 1587 N N . ASP A 1 208 ? 5.284 10.818 5.902 1.00 59.41 208 ASP A N 1
ATOM 1588 C CA . ASP A 1 208 ? 6.746 10.753 6.128 1.00 59.41 208 ASP A CA 1
ATOM 1589 C C . ASP A 1 208 ? 7.284 9.893 7.309 1.00 59.41 208 ASP A C 1
ATOM 1591 O O . ASP A 1 208 ? 6.809 9.993 8.445 1.00 59.41 208 ASP A O 1
ATOM 1595 N N . PRO A 1 209 ? 8.336 9.082 7.076 1.00 57.88 209 PRO A N 1
ATOM 1596 C CA . PRO A 1 209 ? 8.737 7.949 7.901 1.00 57.88 209 PRO A CA 1
ATOM 1597 C C . PRO A 1 209 ? 9.693 8.365 9.022 1.00 57.88 209 PRO A C 1
ATOM 1599 O O . PRO A 1 209 ? 10.805 7.832 9.127 1.00 57.88 209 PRO A O 1
ATOM 1602 N N . ASP A 1 210 ? 9.311 9.321 9.874 1.00 73.25 210 ASP A N 1
ATOM 1603 C CA . ASP A 1 210 ? 10.024 9.401 11.147 1.00 73.25 210 ASP A CA 1
ATOM 1604 C C . ASP A 1 210 ? 9.693 8.135 11.936 1.00 73.25 210 ASP A C 1
ATOM 1606 O O . ASP A 1 210 ? 8.654 8.037 12.587 1.00 73.25 210 ASP A O 1
ATOM 1610 N N . TRP A 1 211 ? 10.602 7.164 11.868 1.00 76.19 211 TRP A N 1
ATOM 1611 C CA . TRP A 1 211 ? 10.477 5.857 12.505 1.00 76.19 211 TRP A CA 1
ATOM 1612 C C . TRP A 1 211 ? 10.151 5.960 14.003 1.00 76.19 211 TRP A C 1
ATOM 1614 O O . TRP A 1 211 ? 9.564 5.050 14.591 1.00 76.19 211 TRP A O 1
ATOM 1624 N N . ARG A 1 212 ? 10.496 7.092 14.637 1.00 81.94 212 ARG A N 1
ATOM 1625 C CA . ARG A 1 212 ? 10.167 7.389 16.039 1.00 81.94 212 ARG A CA 1
ATOM 1626 C C . ARG A 1 212 ? 8.657 7.494 16.271 1.00 81.94 212 ARG A C 1
ATOM 1628 O O . ARG A 1 212 ? 8.193 7.256 17.384 1.00 81.94 212 ARG A O 1
ATOM 1635 N N . CYS A 1 213 ? 7.892 7.834 15.238 1.00 85.44 213 CYS A N 1
ATOM 1636 C CA . CYS A 1 213 ? 6.445 7.987 15.274 1.00 85.44 213 CYS A CA 1
ATOM 1637 C C . CYS A 1 213 ? 5.684 6.693 14.936 1.00 85.44 213 CYS A C 1
ATOM 1639 O O . CYS A 1 213 ? 4.513 6.573 15.306 1.00 85.44 213 CYS A O 1
ATOM 1641 N N . ASP A 1 214 ? 6.321 5.704 14.304 1.00 81.75 214 ASP A N 1
ATOM 1642 C CA . ASP A 1 214 ? 5.650 4.510 13.762 1.00 81.75 214 ASP A CA 1
ATOM 1643 C C . ASP A 1 214 ? 4.907 3.696 14.826 1.00 81.75 214 ASP A C 1
ATOM 1645 O O . ASP A 1 214 ? 3.750 3.303 14.645 1.00 81.75 214 ASP A O 1
ATOM 1649 N N . ALA A 1 215 ? 5.538 3.469 15.981 1.00 84.44 215 ALA A N 1
ATOM 1650 C CA . ALA A 1 215 ? 4.929 2.705 17.069 1.00 84.44 215 ALA A CA 1
ATOM 1651 C C . ALA A 1 215 ? 3.693 3.417 17.648 1.00 84.44 215 ALA A C 1
ATOM 1653 O O . ALA A 1 215 ? 2.659 2.788 17.878 1.00 84.44 215 ALA A O 1
ATOM 1654 N N . GLY A 1 216 ? 3.779 4.738 17.842 1.00 88.25 216 GLY A N 1
ATOM 1655 C CA . GLY A 1 216 ? 2.671 5.548 18.349 1.00 88.25 216 GLY A CA 1
ATOM 1656 C C . GLY A 1 216 ? 1.505 5.616 17.361 1.00 88.25 216 GLY A C 1
ATOM 1657 O O . GLY A 1 216 ? 0.355 5.406 17.752 1.00 88.25 216 GLY A O 1
ATOM 1658 N N . ARG A 1 217 ? 1.803 5.841 16.074 1.00 89.44 217 ARG A N 1
ATOM 1659 C CA . ARG A 1 217 ? 0.803 5.924 14.999 1.00 89.44 217 ARG A CA 1
ATOM 1660 C C . ARG A 1 217 ? 0.116 4.586 14.765 1.00 89.44 217 ARG A C 1
ATOM 1662 O O . ARG A 1 217 ? -1.110 4.541 14.792 1.00 89.44 217 ARG A O 1
ATOM 1669 N N . SER A 1 218 ? 0.876 3.496 14.631 1.00 88.88 218 SER A N 1
ATOM 1670 C CA . SER A 1 218 ? 0.298 2.153 14.472 1.00 88.88 218 SER A CA 1
ATOM 1671 C C . SER A 1 218 ? -0.556 1.758 15.685 1.00 88.88 218 SER A C 1
ATOM 1673 O O . SER A 1 218 ? -1.692 1.308 15.537 1.00 88.88 218 SER A O 1
ATOM 1675 N N . GLY A 1 219 ? -0.085 2.019 16.909 1.00 90.75 219 GLY A N 1
ATOM 1676 C CA . GLY A 1 219 ? -0.868 1.765 18.122 1.00 90.75 219 GLY A CA 1
ATOM 1677 C C . GLY A 1 219 ? -2.164 2.588 18.203 1.00 90.75 219 GLY A C 1
ATOM 1678 O O . GLY A 1 219 ? -3.190 2.098 18.683 1.00 90.75 219 GLY A O 1
ATOM 1679 N N . ALA A 1 220 ? -2.153 3.836 17.733 1.00 92.81 220 ALA A N 1
ATOM 1680 C CA . ALA A 1 220 ? -3.343 4.683 17.679 1.00 92.81 220 ALA A CA 1
ATOM 1681 C C . ALA A 1 220 ? -4.322 4.250 16.578 1.00 92.81 220 ALA A C 1
ATOM 1683 O O . ALA A 1 220 ? -5.510 4.103 16.862 1.00 92.81 220 ALA A O 1
ATOM 1684 N N . ARG A 1 221 ? -3.839 3.949 15.368 1.00 93.38 221 ARG A N 1
ATOM 1685 C CA . ARG A 1 221 ? -4.659 3.404 14.277 1.00 93.38 221 ARG A CA 1
ATOM 1686 C C . ARG A 1 221 ? -5.355 2.109 14.677 1.00 93.38 221 ARG A C 1
ATOM 1688 O O . ARG A 1 221 ? -6.565 2.005 14.494 1.00 93.38 221 ARG A O 1
ATOM 1695 N N . ARG A 1 222 ? -4.650 1.174 15.328 1.00 92.06 222 ARG A N 1
ATOM 1696 C CA . ARG A 1 222 ? -5.262 -0.052 15.874 1.00 92.06 222 ARG A CA 1
ATOM 1697 C C . ARG A 1 222 ? -6.450 0.260 16.789 1.00 92.06 222 ARG A C 1
ATOM 1699 O O . ARG A 1 222 ? -7.524 -0.302 16.602 1.00 92.06 222 ARG A O 1
ATOM 1706 N N . ARG A 1 223 ? -6.278 1.192 17.734 1.00 93.81 223 ARG A N 1
ATOM 1707 C CA . ARG A 1 223 ? -7.350 1.616 18.653 1.00 93.81 223 ARG A CA 1
ATOM 1708 C C . ARG A 1 223 ? -8.511 2.305 17.931 1.00 93.81 223 ARG A C 1
ATOM 1710 O O . ARG A 1 223 ? -9.653 2.096 18.322 1.00 93.81 223 ARG A O 1
ATOM 1717 N N . ILE A 1 224 ? -8.242 3.090 16.885 1.00 94.31 224 ILE A N 1
ATOM 1718 C CA . ILE A 1 224 ? -9.285 3.715 16.054 1.00 94.31 224 ILE A CA 1
ATOM 1719 C C . ILE A 1 224 ? -10.095 2.649 15.316 1.00 94.31 224 ILE A C 1
ATOM 1721 O O . ILE A 1 224 ? -11.323 2.706 15.332 1.00 94.31 224 ILE A O 1
ATOM 1725 N N . VAL A 1 225 ? -9.429 1.658 14.715 1.00 91.94 225 VAL A N 1
ATOM 1726 C CA . VAL A 1 225 ? -10.109 0.531 14.063 1.00 91.94 225 VAL A CA 1
ATOM 1727 C C . VAL A 1 225 ? -10.976 -0.214 15.073 1.00 91.94 225 VAL A C 1
ATOM 1729 O O . VAL A 1 225 ? -12.151 -0.437 14.802 1.00 91.94 225 VAL A O 1
ATOM 1732 N N . ASP A 1 226 ? -10.439 -0.547 16.248 1.00 91.62 226 ASP A N 1
ATOM 1733 C CA . ASP A 1 226 ? -11.182 -1.282 17.277 1.00 91.62 226 ASP A CA 1
ATOM 1734 C C . ASP A 1 226 ? -12.400 -0.486 17.793 1.00 91.62 226 ASP A C 1
ATOM 1736 O O . ASP A 1 226 ? -13.485 -1.050 17.930 1.00 91.62 226 ASP A O 1
ATOM 1740 N N . ALA A 1 227 ? -12.264 0.830 18.002 1.00 93.56 227 ALA A N 1
ATOM 1741 C CA . ALA A 1 227 ? -13.380 1.702 18.379 1.00 93.56 227 ALA A CA 1
ATOM 1742 C C . ALA A 1 227 ? -14.446 1.786 17.274 1.00 93.56 227 ALA A C 1
ATOM 1744 O O . ALA A 1 227 ? -15.639 1.686 17.551 1.00 93.56 227 ALA A O 1
ATOM 1745 N N . CYS A 1 228 ? -14.023 1.922 16.017 1.00 92.94 228 CYS A N 1
ATOM 1746 C CA . CYS A 1 228 ? -14.919 1.956 14.865 1.00 92.94 228 CYS A CA 1
ATOM 1747 C C . CYS A 1 228 ? -15.704 0.650 14.702 1.00 92.94 228 CYS A C 1
ATOM 1749 O O . CYS A 1 228 ? -16.923 0.686 14.541 1.00 92.94 228 CYS A O 1
ATOM 1751 N N . GLU A 1 229 ? -15.040 -0.501 14.802 1.00 89.62 229 GLU A N 1
ATOM 1752 C CA . GLU A 1 229 ? -15.694 -1.808 14.699 1.00 89.62 229 GLU A CA 1
ATOM 1753 C C . GLU A 1 229 ? -16.670 -2.047 15.863 1.00 89.62 229 GLU A C 1
ATOM 1755 O O . GLU A 1 229 ? -17.768 -2.559 15.644 1.00 89.62 229 GLU A O 1
ATOM 1760 N N . ALA A 1 230 ? -16.324 -1.626 17.086 1.00 90.31 230 ALA A N 1
ATOM 1761 C CA . ALA A 1 230 ? -17.226 -1.709 18.236 1.00 90.31 230 ALA A CA 1
ATOM 1762 C C . ALA A 1 230 ? -18.497 -0.866 18.031 1.00 90.31 230 ALA A C 1
ATOM 1764 O O . ALA A 1 230 ? -19.606 -1.360 18.244 1.00 90.31 230 ALA A O 1
ATOM 1765 N N . THR A 1 231 ? -18.359 0.373 17.552 1.00 90.19 231 THR A N 1
ATOM 1766 C CA . THR A 1 231 ? -19.509 1.240 17.254 1.00 90.19 231 THR A CA 1
ATOM 1767 C C . THR A 1 231 ? -20.363 0.669 16.124 1.00 90.19 231 THR A C 1
ATOM 1769 O O . THR A 1 231 ? -21.587 0.654 16.222 1.00 90.19 231 THR A O 1
ATOM 1772 N N . ARG A 1 232 ? -19.747 0.130 15.065 1.00 88.50 232 ARG A N 1
ATOM 1773 C CA . ARG A 1 232 ? -20.481 -0.538 13.979 1.00 88.50 232 ARG A CA 1
ATOM 1774 C C . ARG A 1 232 ? -21.327 -1.702 14.486 1.00 88.50 232 ARG A C 1
ATOM 1776 O O . ARG A 1 232 ? -22.489 -1.808 14.111 1.00 88.50 232 ARG A O 1
ATOM 1783 N N . GLN A 1 233 ? -20.767 -2.536 15.363 1.00 86.38 233 GLN A N 1
ATOM 1784 C CA . GLN A 1 233 ? -21.494 -3.654 15.969 1.00 86.38 233 GLN A CA 1
ATOM 1785 C C . GLN A 1 233 ? -22.677 -3.179 16.819 1.00 86.38 233 GLN A C 1
ATOM 1787 O O . GLN A 1 233 ? -23.752 -3.768 16.743 1.00 86.38 233 GLN A O 1
ATOM 1792 N N . GLN A 1 234 ? -22.510 -2.097 17.585 1.00 86.69 234 GLN A N 1
ATOM 1793 C CA . GLN A 1 234 ? -23.596 -1.498 18.370 1.00 86.69 234 GLN A CA 1
ATOM 1794 C C . GLN A 1 234 ? -24.730 -0.959 17.489 1.00 86.69 234 GLN A C 1
ATOM 1796 O O . GLN A 1 234 ? -25.893 -1.050 17.869 1.00 86.69 234 GLN A O 1
ATOM 1801 N N . LEU A 1 235 ? -24.398 -0.435 16.307 1.00 84.31 235 LEU A N 1
ATOM 1802 C CA . LEU A 1 235 ? -25.363 0.063 15.324 1.00 84.31 235 LEU A CA 1
ATOM 1803 C C . LEU A 1 235 ? -25.982 -1.048 14.454 1.00 84.31 235 LEU A C 1
ATOM 1805 O O . LEU A 1 235 ? -26.782 -0.750 13.573 1.00 84.31 235 LEU A O 1
ATOM 1809 N N . GLY A 1 236 ? -25.624 -2.318 14.678 1.00 80.56 236 GLY A N 1
ATOM 1810 C CA . GLY A 1 236 ? -26.128 -3.452 13.897 1.00 80.56 236 GLY A CA 1
ATOM 1811 C C . GLY A 1 236 ? -25.562 -3.548 12.475 1.00 80.56 236 GLY A C 1
ATOM 1812 O O . GLY A 1 236 ? -26.079 -4.325 11.675 1.00 80.56 236 GLY A O 1
ATOM 1813 N N . ALA A 1 237 ? -24.505 -2.793 12.157 1.00 71.88 237 ALA A N 1
ATOM 1814 C CA . ALA A 1 237 ? -23.906 -2.781 10.827 1.00 71.88 237 ALA A CA 1
ATOM 1815 C C . ALA A 1 237 ? -23.145 -4.085 10.543 1.00 71.88 237 ALA A C 1
ATOM 1817 O O . ALA A 1 237 ? -22.411 -4.610 11.389 1.00 71.88 237 ALA A O 1
ATOM 1818 N N . THR A 1 238 ? -23.266 -4.598 9.320 1.00 66.06 238 THR A N 1
ATOM 1819 C CA . THR A 1 238 ? -22.506 -5.788 8.892 1.00 66.06 238 THR A CA 1
ATOM 1820 C C . THR A 1 238 ? -21.048 -5.430 8.578 1.00 66.06 238 THR A C 1
ATOM 1822 O O . THR A 1 238 ? -20.716 -4.266 8.372 1.00 66.06 238 THR A O 1
ATOM 1825 N N . LYS A 1 239 ? -20.130 -6.409 8.513 1.00 57.38 239 LYS A N 1
ATOM 1826 C CA . LYS A 1 239 ? -18.687 -6.162 8.259 1.00 57.38 239 LYS A CA 1
ATOM 1827 C C . LYS A 1 239 ? -18.380 -5.471 6.918 1.00 57.38 239 LYS A C 1
ATOM 1829 O O . LYS A 1 239 ? -17.312 -4.887 6.773 1.00 57.38 239 LYS A O 1
ATOM 1834 N N . THR A 1 240 ? -19.286 -5.559 5.948 1.00 57.81 240 THR A N 1
ATOM 1835 C CA . THR A 1 240 ? -19.105 -5.092 4.561 1.00 57.81 240 THR A CA 1
ATOM 1836 C C . THR A 1 240 ? -19.814 -3.780 4.240 1.00 57.81 240 THR A C 1
ATOM 1838 O O . THR A 1 240 ? -19.626 -3.249 3.154 1.00 57.81 240 THR A O 1
ATOM 1841 N N . GLU A 1 241 ? -20.627 -3.263 5.156 1.00 64.00 241 GLU A N 1
ATOM 1842 C CA . GLU A 1 241 ? -21.438 -2.064 4.931 1.00 64.00 241 GLU A CA 1
ATOM 1843 C C . GLU A 1 241 ? -20.573 -0.796 4.844 1.00 64.00 241 GLU A C 1
ATOM 1845 O O . GLU A 1 241 ? -19.555 -0.680 5.540 1.00 64.00 241 GLU A O 1
ATOM 1850 N N . GLU A 1 242 ? -20.953 0.165 4.007 1.00 66.94 242 GLU A N 1
ATOM 1851 C CA . GLU A 1 242 ? -20.241 1.443 3.909 1.00 66.94 242 GLU A CA 1
ATOM 1852 C C . GLU A 1 242 ? -20.286 2.221 5.238 1.00 66.94 242 GLU A C 1
ATOM 1854 O O . GLU A 1 242 ? -21.128 1.989 6.106 1.00 66.94 242 GLU A O 1
ATOM 1859 N N . LEU A 1 243 ? -19.306 3.103 5.450 1.00 78.31 243 LEU A N 1
ATOM 1860 C CA . LEU A 1 243 ? -19.251 3.944 6.648 1.00 78.31 243 LEU A CA 1
ATOM 1861 C C . LEU A 1 243 ? -20.366 4.998 6.558 1.00 78.31 243 LEU A C 1
ATOM 1863 O O . LEU A 1 243 ? -20.359 5.819 5.646 1.00 78.31 243 LEU A O 1
ATOM 1867 N N . THR A 1 244 ? -21.316 4.975 7.494 1.00 80.69 244 THR A N 1
ATOM 1868 C CA . THR A 1 244 ? -22.448 5.914 7.513 1.00 80.69 244 THR A CA 1
ATOM 1869 C C . THR A 1 244 ? -22.081 7.239 8.180 1.00 80.69 244 THR A C 1
ATOM 1871 O O . THR A 1 244 ? -21.173 7.311 9.012 1.00 80.69 244 THR A O 1
ATOM 1874 N N . GLU A 1 245 ? -22.830 8.300 7.873 1.00 82.12 245 GLU A N 1
ATOM 1875 C CA . GLU A 1 245 ? -22.671 9.596 8.544 1.00 82.12 245 GLU A CA 1
ATOM 1876 C C . GLU A 1 245 ? -22.892 9.480 10.063 1.00 82.12 245 GLU A C 1
ATOM 1878 O O . GLU A 1 245 ? -22.116 10.020 10.852 1.00 82.12 245 GLU A O 1
ATOM 1883 N N . THR A 1 246 ? -23.888 8.692 10.483 1.00 83.94 246 THR A N 1
ATOM 1884 C CA . THR A 1 246 ? -24.169 8.399 11.898 1.00 83.94 246 THR A CA 1
ATOM 1885 C C . THR A 1 246 ? -22.963 7.781 12.600 1.00 83.94 246 THR A C 1
ATOM 1887 O O . THR A 1 246 ? -22.616 8.188 13.708 1.00 83.94 246 THR A O 1
ATOM 1890 N N . LEU A 1 247 ? -22.283 6.831 11.951 1.00 85.69 247 LEU A N 1
ATOM 1891 C CA . LEU A 1 247 ? -21.058 6.248 12.487 1.00 85.69 247 LEU A CA 1
ATOM 1892 C C . LEU A 1 247 ? -19.970 7.320 12.658 1.00 85.69 247 LEU A C 1
ATOM 1894 O O . LEU A 1 247 ? -19.321 7.362 13.700 1.00 85.69 247 LEU A O 1
ATOM 1898 N N . GLY A 1 248 ? -19.803 8.208 11.674 1.00 84.31 248 GLY A N 1
ATOM 1899 C CA . GLY A 1 248 ? -18.854 9.323 11.742 1.00 84.31 248 GLY A CA 1
ATOM 1900 C C . GLY A 1 248 ? -19.115 10.265 12.922 1.00 84.31 248 GLY A C 1
ATOM 1901 O O . GLY A 1 248 ? -18.189 10.591 13.666 1.00 84.31 248 GLY A O 1
ATOM 1902 N N . GLN A 1 249 ? -20.377 10.638 13.149 1.00 87.00 249 GLN A N 1
ATOM 1903 C CA . GLN A 1 249 ? -20.779 11.501 14.266 1.00 87.00 249 GLN A CA 1
ATOM 1904 C C . GLN A 1 249 ? -20.478 10.855 15.628 1.00 87.00 249 GLN A C 1
ATOM 1906 O O . GLN A 1 249 ? -19.923 11.507 16.513 1.00 87.00 249 GLN A O 1
ATOM 1911 N N . VAL A 1 250 ? -20.773 9.560 15.788 1.00 89.19 250 VAL A N 1
ATOM 1912 C CA . VAL A 1 250 ? -20.497 8.823 17.035 1.00 89.19 250 VAL A CA 1
ATOM 1913 C C . VAL A 1 250 ? -18.991 8.618 17.252 1.00 89.19 250 VAL A C 1
ATOM 1915 O O . VAL A 1 250 ? -18.518 8.645 18.389 1.00 89.19 250 VAL A O 1
ATOM 1918 N N . LEU A 1 251 ? -18.214 8.444 16.178 1.00 92.31 251 LEU A N 1
ATOM 1919 C CA . LEU A 1 251 ? -16.771 8.210 16.261 1.00 92.31 251 LEU A CA 1
ATOM 1920 C C . LEU A 1 251 ? -15.928 9.467 16.462 1.00 92.31 251 LEU A C 1
ATOM 1922 O O . LEU A 1 251 ? -14.786 9.334 16.905 1.00 92.31 251 LEU A O 1
ATOM 1926 N N . ALA A 1 252 ? -16.454 10.663 16.197 1.00 90.94 252 ALA A N 1
ATOM 1927 C CA . ALA A 1 252 ? -15.680 11.903 16.256 1.00 90.94 252 ALA A CA 1
ATOM 1928 C C . ALA A 1 252 ? -14.935 12.080 17.594 1.00 90.94 252 ALA A C 1
ATOM 1930 O O . ALA A 1 252 ? -13.720 12.301 17.613 1.00 90.94 252 ALA A O 1
ATOM 1931 N N . GLN A 1 253 ? -15.636 11.909 18.720 1.00 93.19 253 GLN A N 1
ATOM 1932 C CA . GLN A 1 253 ? -15.049 12.099 20.049 1.00 93.19 253 GLN A CA 1
ATOM 1933 C C . GLN A 1 253 ? -14.053 10.984 20.438 1.00 93.19 253 GLN A C 1
ATOM 1935 O O . GLN A 1 253 ? -12.934 11.315 20.854 1.00 93.19 253 GLN A O 1
ATOM 1940 N N . PRO A 1 254 ? -14.374 9.679 20.286 1.00 94.12 254 PRO A N 1
ATOM 1941 C CA . PRO A 1 254 ? -13.402 8.604 20.496 1.00 94.12 254 PRO A CA 1
ATOM 1942 C C . PRO A 1 254 ? -12.141 8.745 19.636 1.00 94.12 254 PRO A C 1
ATOM 1944 O O . PRO A 1 254 ? -11.031 8.611 20.150 1.00 94.12 254 PRO A O 1
ATOM 1947 N N . VAL A 1 255 ? -12.293 9.059 18.344 1.00 94.69 255 VAL A N 1
ATOM 1948 C CA . VAL A 1 255 ? -11.164 9.198 17.414 1.00 94.69 255 VAL A CA 1
ATOM 1949 C C . VAL A 1 255 ? -10.277 10.373 17.810 1.00 94.69 255 VAL A C 1
ATOM 1951 O O . VAL A 1 255 ? -9.069 10.189 17.946 1.00 94.69 255 VAL A O 1
ATOM 1954 N N . SER A 1 256 ? -10.857 11.544 18.086 1.00 94.38 256 SER A N 1
ATOM 1955 C CA . SER A 1 256 ? -10.110 12.720 18.556 1.00 94.38 256 SER A CA 1
ATOM 1956 C C . SER A 1 256 ? -9.320 12.426 19.839 1.00 94.38 256 SER A C 1
ATOM 1958 O O . SER A 1 256 ? -8.135 12.748 19.941 1.00 94.38 256 SER A O 1
ATOM 1960 N N . THR A 1 257 ? -9.936 11.708 20.784 1.00 95.88 257 THR A N 1
ATOM 1961 C CA . THR A 1 257 ? -9.284 11.285 22.035 1.00 95.88 257 THR A CA 1
ATOM 1962 C C . THR A 1 257 ? -8.086 10.375 21.770 1.00 95.88 257 THR A C 1
ATOM 1964 O O . THR A 1 257 ? -7.028 10.552 22.373 1.00 95.88 257 THR A O 1
ATOM 1967 N N . ILE A 1 258 ? -8.215 9.414 20.850 1.00 96.25 258 ILE A N 1
ATOM 1968 C CA . ILE A 1 258 ? -7.117 8.508 20.496 1.00 96.25 258 ILE A CA 1
ATOM 1969 C C . ILE A 1 258 ? -5.996 9.271 19.780 1.00 96.25 258 ILE A C 1
ATOM 1971 O O . ILE A 1 258 ? -4.832 9.121 20.156 1.00 96.25 258 ILE A O 1
ATOM 1975 N N . VAL A 1 259 ? -6.319 10.120 18.802 1.00 93.38 259 VAL A N 1
ATOM 1976 C CA . VAL A 1 259 ? -5.334 10.940 18.073 1.00 93.38 259 VAL A CA 1
ATOM 1977 C C . VAL A 1 259 ? -4.569 11.860 19.026 1.00 93.38 259 VAL A C 1
ATOM 1979 O O . VAL A 1 259 ? -3.354 12.009 18.899 1.00 93.38 259 VAL A O 1
ATOM 1982 N N . ALA A 1 260 ? -5.230 12.408 20.049 1.00 94.00 260 ALA A N 1
ATOM 1983 C CA . ALA A 1 260 ? -4.586 13.250 21.053 1.00 94.00 260 ALA A CA 1
ATOM 1984 C C . ALA A 1 260 ? -3.488 12.526 21.863 1.00 94.00 260 ALA A C 1
ATOM 1986 O O . ALA A 1 260 ? -2.594 13.185 22.393 1.00 94.00 260 ALA A O 1
ATOM 1987 N N . THR A 1 261 ? -3.508 11.189 21.926 1.00 93.75 261 THR A N 1
ATOM 1988 C CA . THR A 1 261 ? -2.444 10.399 22.577 1.00 93.75 261 THR A CA 1
ATOM 1989 C C . THR A 1 261 ? -1.175 10.265 21.735 1.00 93.75 261 THR A C 1
ATOM 1991 O O . THR A 1 261 ? -0.126 9.903 22.264 1.00 93.75 261 THR A O 1
ATOM 1994 N N . VAL A 1 262 ? -1.250 10.553 20.433 1.00 91.19 262 VAL A N 1
ATOM 1995 C CA . VAL A 1 262 ? -0.083 10.607 19.548 1.00 91.19 262 VAL A CA 1
ATOM 1996 C C . VAL A 1 262 ? 0.602 11.968 19.748 1.00 91.19 262 VAL A C 1
ATOM 1998 O O . VAL A 1 262 ? -0.099 12.985 19.805 1.00 91.19 262 VAL A O 1
ATOM 2001 N N . PRO A 1 263 ? 1.941 12.042 19.878 1.00 89.00 263 PRO A N 1
ATOM 2002 C CA . PRO A 1 263 ? 2.654 13.319 19.956 1.00 89.00 263 PRO A CA 1
ATOM 2003 C C . PRO A 1 263 ? 2.332 14.217 18.758 1.00 89.00 263 PRO A C 1
ATOM 2005 O O . PRO A 1 263 ? 2.175 13.706 17.655 1.00 89.00 263 PRO A O 1
ATOM 2008 N N . GLN A 1 264 ? 2.240 15.537 18.945 1.00 86.81 264 GLN A N 1
ATOM 2009 C CA . GLN A 1 264 ? 1.839 16.458 17.867 1.00 86.81 264 GLN A CA 1
ATOM 2010 C C . GLN A 1 264 ? 2.726 16.353 16.621 1.00 86.81 264 GLN A C 1
ATOM 2012 O O . GLN A 1 264 ? 2.207 16.381 15.515 1.00 86.81 264 GLN A O 1
ATOM 2017 N N . GLN A 1 265 ? 4.032 16.150 16.798 1.00 85.94 265 GLN A N 1
ATOM 2018 C CA . GLN A 1 265 ? 4.988 15.943 15.707 1.00 85.94 265 GLN A CA 1
ATOM 2019 C C . GLN A 1 265 ? 4.808 14.615 14.947 1.00 85.94 265 GLN A C 1
ATOM 2021 O O . GLN A 1 265 ? 5.460 14.404 13.933 1.00 85.94 265 GLN A O 1
ATOM 2026 N N . CYS A 1 266 ? 3.967 13.714 15.460 1.00 84.12 266 CYS A N 1
ATOM 2027 C CA . CYS A 1 266 ? 3.702 12.380 14.923 1.00 84.12 266 CYS A CA 1
ATOM 2028 C C . CYS A 1 266 ? 2.252 12.196 14.437 1.00 84.12 266 CYS A C 1
ATOM 2030 O O . CYS A 1 266 ? 1.887 11.072 14.083 1.00 84.12 266 CYS A O 1
ATOM 2032 N N . ARG A 1 267 ? 1.414 13.239 14.502 1.00 82.69 267 ARG A N 1
ATOM 2033 C CA . ARG A 1 267 ? 0.020 13.199 14.032 1.00 82.69 267 ARG A CA 1
ATOM 2034 C C . ARG A 1 267 ? -0.023 13.363 12.519 1.00 82.69 267 ARG A C 1
ATOM 2036 O O . ARG A 1 267 ? 0.599 14.328 12.031 1.00 82.69 267 ARG A O 1
#

pLDDT: mean 78.95, std 17.93, range [37.25, 96.62]

Foldseek 3Di:
DDDDDDDPPPPVVVVVVVVVVCVVPDDDDDDDDDPDPPDDDPPPPPDFPAAEFAPPQDVVLPNVLSVVLLVCLVPPLLSVLLLVLLLLLLLCCVLPVVCHCLQVLLCVLLVPPHCVSVVVVCVVPVVNNVVSVVRSNSRSVPDDQPGWYHDDPAATAHSQNCQLQPPVCSNVVRDPDDRQPLSVPPHSSRSSLASQSSVLCVLQHPDDCPVVLRNLSSVLSSQSSVVLVVLCVVVVHDSRDHQDPVSVVVSVVVSVVSSVSRPPVND

Organism: NCBI:txid1685415

Radius of gyration: 26.91 Å; chains: 1; bounding box: 70×58×88 Å